Protein AF-A0A382WUT5-F1 (afdb_monomer_lite)

Radius of gyration: 18.92 Å; chains: 1; bounding box: 53×47×44 Å

Foldseek 3Di:
DDPPPQWFFDQLLVLFDLLALLLQQDPLNQVVCVVVVSGDGFTDDFDDDDCPLPVVLLVVLVVVLVVLQVLLVVAAADADDLQAQEEEAECPPCVSVVLCCVVCVPPPGDYHYDHLPPSVVLSNNSQFDPVQLVVSLVSSVVSLVVVLRTRDDPSSSCCSSPPRSNCSNVLSRLLRSLLSSCVSHVNHAYEYEPSQSSVSSNVSSVHAYDYRDPDDDDDGHSSNGHDHDD

Structure (mmCIF, N/CA/C/O backbone):
data_AF-A0A382WUT5-F1
#
_entry.id   AF-A0A382WUT5-F1
#
loop_
_atom_site.group_PDB
_atom_site.id
_atom_site.type_symbol
_atom_site.label_atom_id
_atom_site.label_alt_id
_atom_site.label_comp_id
_atom_site.label_asym_id
_atom_site.label_entity_id
_atom_site.label_seq_id
_atom_site.pdbx_PDB_ins_code
_atom_site.Cartn_x
_atom_site.Cartn_y
_atom_site.Cartn_z
_atom_site.occupancy
_atom_site.B_iso_or_equiv
_atom_site.auth_seq_id
_atom_site.auth_comp_id
_atom_site.auth_asym_id
_atom_site.auth_atom_id
_atom_site.pdbx_PDB_model_num
ATOM 1 N N . VAL A 1 1 ? 26.422 -29.829 -17.084 1.00 39.12 1 VAL A N 1
ATOM 2 C CA . VAL A 1 1 ? 25.449 -29.114 -16.225 1.00 39.12 1 VAL A CA 1
ATOM 3 C C . VAL A 1 1 ? 25.316 -27.715 -16.801 1.00 39.12 1 VAL A C 1
ATOM 5 O O . VAL A 1 1 ? 26.330 -27.065 -16.982 1.00 39.12 1 VAL A O 1
ATOM 8 N N . SER A 1 2 ? 24.128 -27.357 -17.287 1.00 39.56 2 SER A N 1
ATOM 9 C CA . SER A 1 2 ? 23.897 -26.271 -18.248 1.00 39.56 2 SER A CA 1
ATOM 10 C C . SER A 1 2 ? 23.894 -24.869 -17.626 1.00 39.56 2 SER A C 1
ATOM 12 O O . SER A 1 2 ? 23.012 -24.561 -16.824 1.00 39.56 2 SER A O 1
ATOM 14 N N . ASP A 1 3 ? 24.768 -23.992 -18.121 1.00 42.44 3 ASP A N 1
ATOM 15 C CA . ASP A 1 3 ? 24.812 -22.536 -17.879 1.00 42.44 3 ASP A CA 1
ATOM 16 C C . ASP A 1 3 ? 23.635 -21.740 -18.501 1.00 42.44 3 ASP A C 1
ATOM 18 O O . ASP A 1 3 ? 23.688 -20.520 -18.654 1.00 42.44 3 ASP A O 1
ATOM 22 N N . SER A 1 4 ? 22.524 -22.386 -18.872 1.00 43.59 4 SER A N 1
ATOM 23 C CA . SER A 1 4 ? 21.462 -21.760 -19.679 1.00 43.59 4 SER A CA 1
ATOM 24 C C . SER A 1 4 ? 20.399 -20.975 -18.895 1.00 43.59 4 SER A C 1
ATOM 26 O O . SER A 1 4 ? 19.525 -20.367 -19.513 1.00 43.59 4 SER A O 1
ATOM 28 N N . LYS A 1 5 ? 20.455 -20.927 -17.555 1.00 43.19 5 LYS A N 1
ATOM 29 C CA . LYS A 1 5 ? 19.459 -20.198 -16.737 1.00 43.19 5 LYS A CA 1
ATOM 30 C C . LYS A 1 5 ? 19.795 -18.727 -16.448 1.00 43.19 5 LYS A C 1
ATOM 32 O O . LYS A 1 5 ? 18.937 -18.010 -15.949 1.00 43.19 5 LYS A O 1
ATOM 37 N N . LEU A 1 6 ? 20.995 -18.244 -16.775 1.00 43.50 6 LEU A N 1
ATOM 38 C CA . LEU A 1 6 ? 21.440 -16.885 -16.407 1.00 43.50 6 LEU A CA 1
ATOM 39 C C . LEU A 1 6 ? 20.892 -15.752 -17.305 1.00 43.50 6 LEU A C 1
ATOM 41 O O . LEU A 1 6 ? 20.955 -14.584 -16.921 1.00 43.50 6 LEU A O 1
ATOM 45 N N . ASN A 1 7 ? 20.294 -16.084 -18.456 1.00 51.69 7 ASN A N 1
ATOM 46 C CA . ASN A 1 7 ? 19.809 -15.108 -19.448 1.00 51.69 7 ASN A CA 1
ATOM 47 C C . ASN A 1 7 ? 18.281 -15.065 -19.622 1.00 51.69 7 ASN A C 1
ATOM 49 O O . ASN A 1 7 ? 17.789 -14.383 -20.521 1.00 51.69 7 ASN A O 1
ATOM 53 N N . GLN A 1 8 ? 17.513 -15.771 -18.791 1.00 66.69 8 GLN A N 1
ATOM 54 C CA . GLN A 1 8 ? 16.054 -15.728 -18.872 1.00 66.69 8 GLN A CA 1
ATOM 55 C C . GLN A 1 8 ? 15.543 -14.502 -18.104 1.00 66.69 8 GLN A C 1
ATOM 57 O O . GLN A 1 8 ? 15.809 -14.341 -16.915 1.00 66.69 8 GLN A O 1
ATOM 62 N N . GLY A 1 9 ? 14.881 -13.582 -18.810 1.00 75.56 9 GLY A N 1
ATOM 63 C CA . GLY A 1 9 ? 14.123 -12.512 -18.165 1.00 75.56 9 GLY A CA 1
ATOM 64 C C . GLY A 1 9 ? 12.973 -13.096 -17.344 1.00 75.56 9 GLY A C 1
ATOM 65 O O . GLY A 1 9 ? 12.480 -14.173 -17.667 1.00 75.56 9 GLY A O 1
ATOM 66 N N . SER A 1 10 ? 12.551 -12.389 -16.301 1.00 84.31 10 SER A N 1
ATOM 67 C CA . SER A 1 10 ? 11.404 -12.790 -15.480 1.00 84.31 10 SER A CA 1
ATOM 68 C C . SER A 1 10 ? 10.141 -12.131 -15.998 1.00 84.31 10 SER A C 1
ATOM 70 O O . SER A 1 10 ? 10.167 -10.971 -16.428 1.00 84.31 10 SER A O 1
ATOM 72 N N . GLU A 1 11 ? 9.021 -12.836 -15.931 1.00 87.25 11 GLU A N 1
ATOM 73 C CA . GLU A 1 11 ? 7.735 -12.191 -16.150 1.00 87.25 11 GLU A CA 1
ATOM 74 C C . GLU A 1 11 ? 7.433 -11.209 -15.004 1.00 87.25 11 GLU A C 1
ATOM 76 O O . GLU A 1 11 ? 7.832 -11.387 -13.852 1.00 87.25 11 GLU A O 1
ATOM 81 N N . ILE A 1 12 ? 6.735 -10.116 -15.310 1.00 85.69 12 ILE A N 1
ATOM 82 C CA . ILE A 1 12 ? 6.409 -9.086 -14.315 1.00 85.69 12 ILE A CA 1
ATOM 83 C C . ILE A 1 12 ? 5.594 -9.630 -13.126 1.00 85.69 12 ILE A C 1
ATOM 85 O O . ILE A 1 12 ? 5.758 -9.144 -12.010 1.00 85.69 12 ILE A O 1
ATOM 89 N N . ASN A 1 13 ? 4.747 -10.636 -13.343 1.00 85.44 13 ASN A N 1
ATOM 90 C CA . ASN A 1 13 ? 3.972 -11.325 -12.302 1.00 85.44 13 ASN A CA 1
ATOM 91 C C . ASN A 1 13 ? 4.873 -12.034 -11.269 1.00 85.44 13 ASN A C 1
ATOM 93 O O . ASN A 1 13 ? 4.535 -12.025 -10.090 1.00 85.44 13 ASN A O 1
ATOM 97 N N . GLU A 1 14 ? 6.032 -12.562 -11.671 1.00 86.94 14 GLU A N 1
ATOM 98 C CA . GLU A 1 14 ? 7.016 -13.209 -10.792 1.00 86.94 14 GLU A CA 1
ATOM 99 C C . GLU A 1 14 ? 7.784 -12.189 -9.940 1.00 86.94 14 GLU A C 1
ATOM 101 O O . GLU A 1 14 ? 8.240 -12.488 -8.836 1.00 86.94 14 GLU A O 1
ATOM 106 N N . LEU A 1 15 ? 7.921 -10.957 -10.438 1.00 88.88 15 LEU A N 1
ATOM 107 C CA . LEU A 1 15 ? 8.611 -9.865 -9.743 1.00 88.88 15 LEU A CA 1
ATOM 108 C C . LEU A 1 15 ? 7.702 -9.139 -8.742 1.00 88.88 15 LEU A C 1
ATOM 110 O O . LEU A 1 15 ? 8.188 -8.463 -7.826 1.00 88.88 15 LEU A O 1
ATOM 114 N N . VAL A 1 16 ? 6.386 -9.242 -8.927 1.00 90.62 16 VAL A N 1
ATOM 115 C CA . VAL A 1 16 ? 5.384 -8.532 -8.133 1.00 90.62 16 VAL A CA 1
ATOM 116 C C . VAL A 1 16 ? 4.973 -9.371 -6.928 1.00 90.62 16 VAL A C 1
ATOM 118 O O . VAL A 1 16 ? 4.497 -10.492 -7.048 1.00 90.62 16 VAL A O 1
ATOM 121 N N . ASN A 1 17 ? 5.099 -8.795 -5.737 1.00 91.25 17 ASN A N 1
ATOM 122 C CA . ASN A 1 17 ? 4.747 -9.430 -4.469 1.00 91.25 17 ASN A CA 1
ATOM 123 C C . ASN A 1 17 ? 4.042 -8.435 -3.530 1.00 91.25 17 ASN A C 1
ATOM 125 O O . ASN A 1 17 ? 3.905 -7.251 -3.841 1.00 91.25 17 ASN A O 1
ATOM 129 N N . ASN A 1 18 ? 3.630 -8.888 -2.342 1.00 89.31 18 ASN A N 1
ATOM 130 C CA . ASN A 1 18 ? 2.916 -8.061 -1.352 1.00 89.31 18 ASN A CA 1
ATOM 131 C C . ASN A 1 18 ? 3.650 -6.767 -0.954 1.00 89.31 18 ASN A C 1
ATOM 133 O O . ASN A 1 18 ? 3.026 -5.809 -0.500 1.00 89.31 18 ASN A O 1
ATOM 137 N N . ARG A 1 19 ? 4.976 -6.704 -1.110 1.00 93.00 19 ARG A N 1
ATOM 138 C CA . ARG A 1 19 ? 5.768 -5.534 -0.717 1.00 93.00 19 ARG A CA 1
ATOM 139 C C . ARG A 1 19 ? 5.788 -4.444 -1.782 1.00 93.00 19 ARG A C 1
ATOM 141 O O . ARG A 1 19 ? 5.817 -3.264 -1.434 1.00 93.00 19 ARG A O 1
ATOM 148 N N . ASN A 1 20 ? 5.756 -4.818 -3.058 1.00 94.50 20 ASN A N 1
ATOM 149 C CA . ASN A 1 20 ? 5.925 -3.890 -4.179 1.00 94.50 20 ASN A CA 1
ATOM 150 C C . ASN A 1 20 ? 4.671 -3.743 -5.064 1.00 94.50 20 ASN A C 1
ATOM 152 O O . ASN A 1 20 ? 4.620 -2.819 -5.873 1.00 94.50 20 ASN A O 1
ATOM 156 N N . LYS A 1 21 ? 3.639 -4.580 -4.875 1.00 94.31 21 LYS A N 1
ATOM 157 C CA . LYS A 1 21 ? 2.394 -4.581 -5.664 1.00 94.31 21 LYS A CA 1
ATOM 158 C C . LYS A 1 21 ? 1.716 -3.214 -5.734 1.00 94.31 21 LYS A C 1
ATOM 160 O O . LYS A 1 21 ? 1.223 -2.828 -6.788 1.00 94.31 21 LYS A O 1
ATOM 165 N N . TRP A 1 22 ? 1.776 -2.428 -4.662 1.00 95.50 22 TRP A N 1
ATOM 166 C CA . TRP A 1 22 ? 1.229 -1.067 -4.627 1.00 95.50 22 TRP A CA 1
ATOM 167 C C . TRP A 1 22 ? 1.786 -0.136 -5.715 1.00 95.50 22 TRP A C 1
ATOM 169 O O . TRP A 1 22 ? 1.108 0.807 -6.116 1.00 95.50 22 TRP A O 1
ATOM 179 N N . LEU A 1 23 ? 2.987 -0.408 -6.241 1.00 95.50 23 LEU A N 1
ATOM 180 C CA . LEU A 1 23 ? 3.569 0.342 -7.355 1.00 95.50 23 LEU A CA 1
ATOM 181 C C . LEU A 1 23 ? 2.815 0.136 -8.667 1.00 95.50 23 LEU A C 1
ATOM 183 O O . LEU A 1 23 ? 2.940 0.965 -9.566 1.00 95.50 23 LEU A O 1
ATOM 187 N N . PHE A 1 24 ? 2.046 -0.942 -8.778 1.00 93.50 24 PHE A N 1
ATOM 188 C CA . PHE A 1 24 ? 1.311 -1.323 -9.978 1.00 93.50 24 PHE A CA 1
ATOM 189 C C . PHE A 1 24 ? -0.201 -1.137 -9.834 1.00 93.50 24 PHE A C 1
ATOM 191 O O . PHE A 1 24 ? -0.922 -1.171 -10.828 1.00 93.50 24 PHE A O 1
ATOM 198 N N . VAL A 1 25 ? -0.672 -0.865 -8.615 1.00 90.00 25 VAL A N 1
ATOM 199 C CA . VAL A 1 25 ? -2.071 -0.570 -8.280 1.00 90.00 25 VAL A CA 1
ATOM 200 C C . VAL A 1 25 ? -2.382 0.880 -8.663 1.00 90.00 25 VAL A C 1
ATOM 202 O O . VAL A 1 25 ? -2.529 1.773 -7.830 1.00 90.00 25 VAL A O 1
ATOM 205 N N . ASN A 1 26 ? -2.408 1.148 -9.967 1.00 90.50 26 ASN A N 1
ATOM 206 C CA . ASN A 1 26 ? -2.790 2.441 -10.516 1.00 90.50 26 ASN A CA 1
ATOM 207 C C . ASN A 1 26 ? -3.477 2.256 -11.877 1.00 90.50 26 ASN A C 1
ATOM 209 O O . ASN A 1 26 ? -2.915 1.563 -12.727 1.00 90.50 26 ASN A O 1
ATOM 213 N N . PRO A 1 27 ? -4.605 2.938 -12.156 1.00 87.69 27 PRO A N 1
ATOM 214 C CA . PRO A 1 27 ? -5.329 2.777 -13.418 1.00 87.69 27 PRO A CA 1
ATOM 215 C C . PRO A 1 27 ? -4.474 2.988 -14.676 1.00 87.69 27 PRO A C 1
ATOM 217 O O . PRO A 1 27 ? -4.683 2.316 -15.682 1.00 87.69 27 PRO A O 1
ATOM 220 N N . HIS A 1 28 ? -3.487 3.892 -14.642 1.00 89.19 28 HIS A N 1
ATOM 221 C CA . HIS A 1 28 ? -2.607 4.141 -15.789 1.00 89.19 28 HIS A CA 1
ATOM 222 C C . HIS A 1 28 ? -1.586 3.027 -16.032 1.00 89.19 28 HIS A C 1
ATOM 224 O O . HIS A 1 28 ? -1.075 2.925 -17.154 1.00 89.19 28 HIS A O 1
ATOM 230 N N . ILE A 1 29 ? -1.251 2.263 -14.990 1.00 90.50 29 ILE A N 1
ATOM 231 C CA . ILE A 1 29 ? -0.330 1.126 -15.041 1.00 90.50 29 ILE A CA 1
ATOM 232 C C . ILE A 1 29 ? -1.103 -0.142 -15.382 1.00 90.50 29 ILE A C 1
ATOM 234 O O . ILE A 1 29 ? -0.686 -0.822 -16.311 1.00 90.50 29 ILE A O 1
ATOM 238 N N . SER A 1 30 ? -2.248 -0.398 -14.737 1.00 86.44 30 SER A N 1
ATOM 239 C CA . SER A 1 30 ? -3.131 -1.524 -15.074 1.00 86.44 30 SER A CA 1
ATOM 240 C C . SER A 1 30 ? -3.447 -1.534 -16.567 1.00 86.44 30 SER A C 1
ATOM 242 O O . SER A 1 30 ? -3.027 -2.447 -17.266 1.00 86.44 30 SER A O 1
ATOM 244 N N . ARG A 1 31 ? -3.978 -0.422 -17.102 1.00 86.56 31 ARG A N 1
ATOM 245 C CA . ARG A 1 31 ? -4.272 -0.285 -18.540 1.00 86.56 31 ARG A CA 1
ATOM 246 C C . ARG A 1 31 ? -3.060 -0.519 -19.444 1.00 86.56 31 ARG A C 1
ATOM 248 O O . ARG A 1 31 ? -3.196 -1.009 -20.557 1.00 86.56 31 ARG A O 1
ATOM 255 N N . TYR A 1 32 ? -1.862 -0.138 -18.996 1.00 88.81 32 TYR A N 1
ATOM 256 C CA . TYR A 1 32 ? -0.641 -0.381 -19.768 1.00 88.81 32 TYR A CA 1
ATOM 257 C C . TYR A 1 32 ? -0.282 -1.872 -19.826 1.00 88.81 32 TYR A C 1
ATOM 259 O O . TYR A 1 32 ? 0.201 -2.338 -20.857 1.00 88.81 32 TYR A O 1
ATOM 267 N N . LEU A 1 33 ? -0.492 -2.596 -18.727 1.00 86.38 33 LEU A N 1
ATOM 268 C CA . LEU A 1 33 ? -0.207 -4.023 -18.620 1.00 86.38 33 LEU A CA 1
ATOM 269 C C . LEU A 1 33 ? -1.278 -4.873 -19.322 1.00 86.38 33 LEU A C 1
ATOM 271 O O . LEU A 1 33 ? -0.924 -5.834 -20.006 1.00 86.38 33 LEU A O 1
ATOM 275 N N . ASP A 1 34 ? -2.547 -4.470 -19.244 1.00 83.06 34 ASP A N 1
ATOM 276 C CA . ASP A 1 34 ? -3.673 -5.160 -19.889 1.00 83.06 34 ASP A CA 1
ATOM 277 C C . ASP A 1 34 ? -3.535 -5.144 -21.414 1.00 83.06 34 ASP A C 1
ATOM 279 O O . ASP A 1 34 ? -3.657 -6.180 -22.065 1.00 83.06 34 ASP A O 1
ATOM 283 N N . ASN A 1 35 ? -3.128 -4.001 -21.979 1.00 81.50 35 ASN A N 1
ATOM 284 C CA . ASN A 1 35 ? -2.834 -3.854 -23.410 1.00 81.50 35 ASN A CA 1
ATOM 285 C C . ASN A 1 35 ? -1.680 -4.749 -23.905 1.00 81.50 35 ASN A C 1
ATOM 287 O O . ASN A 1 35 ? -1.439 -4.832 -25.108 1.00 81.50 35 ASN A O 1
ATOM 291 N N . ARG A 1 36 ? -0.930 -5.388 -23.001 1.00 76.62 36 ARG A N 1
ATOM 292 C CA . ARG A 1 36 ? 0.162 -6.319 -23.318 1.00 76.62 36 ARG A CA 1
ATOM 293 C C . ARG A 1 36 ? -0.141 -7.753 -22.886 1.00 76.62 36 ARG A C 1
ATOM 295 O O . ARG A 1 36 ? 0.788 -8.539 -22.725 1.00 76.62 36 ARG A O 1
ATOM 302 N N . ASN A 1 37 ? -1.418 -8.095 -22.700 1.00 71.94 37 ASN A N 1
ATOM 303 C CA . ASN A 1 37 ? -1.874 -9.430 -22.301 1.00 71.94 37 ASN A CA 1
ATOM 304 C C . ASN A 1 37 ? -1.194 -9.966 -21.030 1.00 71.94 37 ASN A C 1
ATOM 306 O O . ASN A 1 37 ? -1.042 -11.173 -20.876 1.00 71.94 37 ASN A O 1
ATOM 310 N N . ASN A 1 38 ? -0.785 -9.087 -20.111 1.00 66.06 38 ASN A N 1
ATOM 311 C CA . ASN A 1 38 ? -0.146 -9.433 -18.832 1.00 66.06 38 ASN A CA 1
ATOM 312 C C . ASN A 1 38 ? 1.206 -10.161 -18.936 1.00 66.06 38 ASN A C 1
ATOM 314 O O . ASN A 1 38 ? 1.838 -10.401 -17.910 1.00 66.06 38 ASN A O 1
ATOM 318 N N . SER A 1 39 ? 1.695 -10.438 -20.144 1.00 71.94 39 SER A N 1
ATOM 319 C CA . SER A 1 39 ? 3.007 -11.024 -20.391 1.00 71.94 39 SER A CA 1
ATOM 320 C C . SER A 1 39 ? 4.004 -9.905 -20.679 1.00 71.94 39 SER A C 1
ATOM 322 O O . SER A 1 39 ? 4.121 -9.415 -21.806 1.00 71.94 39 SER A O 1
ATOM 324 N N . LEU A 1 40 ? 4.715 -9.460 -19.645 1.00 83.25 40 LEU A N 1
ATOM 325 C CA . LEU A 1 40 ? 5.831 -8.536 -19.806 1.00 83.25 40 LEU A CA 1
ATOM 326 C C . LEU A 1 40 ? 7.104 -9.177 -19.267 1.00 83.25 40 LEU A C 1
ATOM 328 O O . LEU A 1 40 ? 7.299 -9.248 -18.056 1.00 83.25 40 LEU A O 1
ATOM 332 N N . LEU A 1 41 ? 7.969 -9.600 -20.186 1.00 86.88 41 LEU A N 1
ATOM 333 C CA . LEU A 1 41 ? 9.295 -10.109 -19.863 1.00 86.88 41 LEU A CA 1
ATOM 334 C C . LEU A 1 41 ? 10.225 -8.946 -19.519 1.00 86.88 41 LEU A C 1
ATOM 336 O O . LEU A 1 41 ? 10.444 -8.039 -20.326 1.00 86.88 41 LEU A O 1
ATOM 340 N N . ILE A 1 42 ? 10.774 -8.982 -18.311 1.00 86.56 42 ILE A N 1
ATOM 341 C CA . ILE A 1 42 ? 11.776 -8.043 -17.825 1.00 86.56 42 ILE A CA 1
ATOM 342 C C . ILE A 1 42 ? 13.140 -8.724 -17.931 1.00 86.56 42 ILE A C 1
ATOM 344 O O . ILE A 1 42 ? 13.393 -9.694 -17.214 1.00 86.56 42 ILE A O 1
ATOM 348 N N . PRO A 1 43 ? 14.039 -8.239 -18.807 1.00 87.12 43 PRO A N 1
ATOM 349 C CA . PRO A 1 43 ? 15.368 -8.817 -18.931 1.00 87.12 43 PRO A CA 1
ATOM 350 C C . PRO A 1 43 ? 16.122 -8.765 -17.603 1.00 87.12 43 PRO A C 1
ATOM 352 O O . PRO A 1 43 ? 16.007 -7.790 -16.852 1.00 87.12 43 PRO A O 1
ATOM 355 N N . SER A 1 44 ? 16.941 -9.783 -17.347 1.00 81.38 44 SER A N 1
ATOM 356 C CA . SER A 1 44 ? 17.766 -9.844 -16.147 1.00 81.38 44 SER A CA 1
ATOM 357 C C . SER A 1 44 ? 18.785 -8.692 -16.088 1.00 81.38 44 SER A C 1
ATOM 359 O O . SER A 1 44 ? 19.257 -8.148 -17.101 1.00 81.38 44 SER A O 1
ATOM 361 N N . GLY A 1 45 ? 19.124 -8.303 -14.860 1.00 80.75 45 GLY A N 1
ATOM 362 C CA . GLY A 1 45 ? 20.098 -7.259 -14.560 1.00 80.75 45 GLY A CA 1
ATOM 363 C C . GLY A 1 45 ? 19.490 -5.892 -14.243 1.00 80.75 45 GLY A C 1
ATOM 364 O O . GLY A 1 45 ? 18.327 -5.596 -14.520 1.00 80.75 45 GLY A O 1
ATOM 365 N N . ASN A 1 46 ? 20.331 -5.043 -13.657 1.00 83.25 46 ASN A N 1
ATOM 366 C CA . ASN A 1 46 ? 19.965 -3.694 -13.252 1.00 83.25 46 ASN A CA 1
ATOM 367 C C . ASN A 1 46 ? 20.444 -2.671 -14.280 1.00 83.25 46 ASN A C 1
ATOM 369 O O . ASN A 1 46 ? 21.482 -2.844 -14.917 1.00 83.25 46 ASN A O 1
ATOM 373 N N . ILE A 1 47 ? 19.706 -1.578 -14.402 1.00 83.38 47 ILE A N 1
ATOM 374 C CA . ILE A 1 47 ? 20.145 -0.379 -15.098 1.00 83.38 47 ILE A CA 1
ATOM 375 C C . ILE A 1 47 ? 20.546 0.690 -14.095 1.00 83.38 47 ILE A C 1
ATOM 377 O O . ILE A 1 47 ? 19.962 0.832 -13.015 1.00 83.38 47 ILE A O 1
ATOM 381 N N . TRP A 1 48 ? 21.510 1.507 -14.499 1.00 70.00 48 TRP A N 1
ATOM 382 C CA . TRP A 1 48 ? 21.708 2.792 -13.862 1.00 70.00 48 TRP A CA 1
ATOM 383 C C . TRP A 1 48 ? 20.645 3.748 -14.402 1.00 70.00 48 TRP A C 1
ATOM 385 O O . TRP A 1 48 ? 20.632 4.073 -15.587 1.00 70.00 48 TRP A O 1
ATOM 395 N N . TYR A 1 49 ? 19.703 4.158 -13.555 1.00 71.94 49 TYR A N 1
ATOM 396 C CA . TYR A 1 49 ? 18.745 5.199 -13.909 1.00 71.94 49 TYR A CA 1
ATOM 397 C C . TYR A 1 49 ? 19.134 6.498 -13.201 1.00 71.94 49 TYR A C 1
ATOM 399 O O . TYR A 1 49 ? 19.559 6.474 -12.045 1.00 71.94 49 TYR A O 1
ATOM 407 N N . SER A 1 50 ? 18.995 7.630 -13.899 1.00 64.88 50 SER A N 1
ATOM 408 C CA . SER A 1 50 ? 19.322 8.938 -13.329 1.00 64.88 50 SER A CA 1
ATOM 409 C C . SER A 1 50 ? 18.389 9.253 -12.151 1.00 64.88 50 SER A C 1
ATOM 411 O O . SER A 1 50 ? 17.176 9.404 -12.352 1.00 64.88 50 SER A O 1
ATOM 413 N N . PRO A 1 51 ? 18.921 9.401 -10.927 1.00 65.19 51 PRO A N 1
ATOM 414 C CA . PRO A 1 51 ? 18.105 9.642 -9.743 1.00 65.19 51 PRO A CA 1
ATOM 415 C C . PRO A 1 51 ? 17.439 11.024 -9.712 1.00 65.19 51 PRO A C 1
ATOM 417 O O . PRO A 1 51 ? 16.557 11.264 -8.889 1.00 65.19 51 PRO A O 1
ATOM 420 N N . LEU A 1 52 ? 17.851 11.945 -10.591 1.00 70.50 52 LEU A N 1
ATOM 421 C CA . LEU A 1 52 ? 17.472 13.362 -10.550 1.00 70.50 52 LEU A CA 1
ATOM 422 C C . LEU A 1 52 ? 15.954 13.586 -10.604 1.00 70.50 52 LEU A C 1
ATOM 424 O O . LEU A 1 52 ? 15.444 14.499 -9.964 1.00 70.50 52 LEU A O 1
ATOM 428 N N . LYS A 1 53 ? 15.204 12.729 -11.310 1.00 72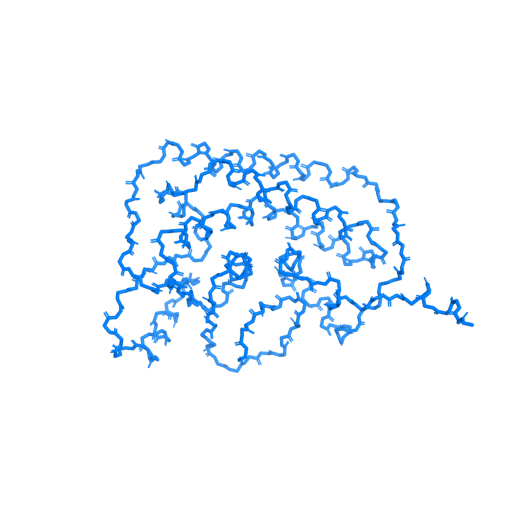.81 53 LYS A N 1
ATOM 429 C CA . LYS A 1 53 ? 13.730 12.816 -11.374 1.00 72.81 53 LYS A CA 1
ATOM 430 C C . LYS A 1 53 ? 13.015 12.162 -10.187 1.00 72.81 53 LYS A C 1
ATOM 432 O O . LYS A 1 53 ? 11.812 12.359 -10.014 1.00 72.81 53 LYS A O 1
ATOM 437 N N . VAL A 1 54 ? 13.731 11.365 -9.398 1.00 82.88 54 VAL A N 1
ATOM 438 C CA . VAL A 1 54 ? 13.169 10.535 -8.326 1.00 82.88 54 VAL A CA 1
ATOM 439 C C . VAL A 1 54 ? 13.481 11.117 -6.947 1.00 82.88 54 VAL A C 1
ATOM 441 O O . VAL A 1 54 ? 12.584 11.159 -6.108 1.00 82.88 54 VAL A O 1
ATOM 444 N N . TYR A 1 55 ? 14.685 11.655 -6.721 1.00 85.25 55 TYR A N 1
ATOM 445 C CA . TYR A 1 55 ? 15.063 12.254 -5.434 1.00 85.25 55 TYR A CA 1
ATOM 446 C C . TYR A 1 55 ? 14.103 13.346 -4.941 1.00 85.25 55 TYR A C 1
ATOM 448 O O . TYR A 1 55 ? 13.679 13.253 -3.787 1.00 85.25 55 TYR A O 1
ATOM 456 N N . PRO A 1 56 ? 13.662 14.316 -5.771 1.00 89.69 56 PRO A N 1
ATOM 457 C CA . PRO A 1 56 ? 12.697 15.318 -5.318 1.00 89.69 56 PRO A CA 1
ATOM 458 C C . PRO A 1 56 ? 11.380 14.688 -4.849 1.00 89.69 56 PRO A C 1
ATOM 460 O O . PRO A 1 56 ? 10.784 15.136 -3.873 1.00 89.69 56 PRO A O 1
ATOM 463 N N . ARG A 1 57 ? 10.946 13.596 -5.496 1.00 91.12 57 ARG A N 1
ATOM 464 C CA . ARG A 1 57 ? 9.734 12.863 -5.106 1.00 91.12 57 ARG A CA 1
ATOM 465 C C . ARG A 1 57 ? 9.923 12.121 -3.786 1.00 91.12 57 ARG A C 1
ATOM 467 O O . ARG A 1 57 ? 8.978 12.056 -3.006 1.00 91.12 57 ARG A O 1
ATOM 474 N N . TYR A 1 58 ? 11.110 11.581 -3.514 1.00 92.50 58 TYR A N 1
ATOM 475 C CA . TYR A 1 58 ? 11.415 10.968 -2.219 1.00 92.50 58 TYR A CA 1
ATOM 476 C C . TYR A 1 58 ? 11.406 11.994 -1.088 1.00 92.50 58 TYR A C 1
ATOM 478 O O . TYR A 1 58 ? 10.761 11.753 -0.070 1.00 92.50 58 TYR A O 1
ATOM 486 N N . ILE A 1 59 ? 12.030 13.158 -1.292 1.00 93.75 59 ILE A N 1
ATOM 487 C CA . ILE A 1 59 ? 12.028 14.253 -0.310 1.00 93.75 59 ILE A CA 1
ATOM 488 C C . ILE A 1 59 ? 10.598 14.737 -0.057 1.00 93.75 59 ILE A C 1
ATOM 490 O O . ILE A 1 59 ? 10.170 14.817 1.091 1.00 93.75 59 ILE A O 1
ATOM 494 N N . TYR A 1 60 ? 9.822 14.983 -1.116 1.00 95.50 60 TYR A N 1
ATOM 495 C CA . TYR A 1 60 ? 8.423 15.386 -0.984 1.00 95.50 60 TYR A CA 1
ATOM 496 C C . TYR A 1 60 ? 7.596 14.364 -0.190 1.00 95.50 60 TYR A C 1
ATOM 498 O O . TYR A 1 60 ? 6.841 14.739 0.703 1.00 95.50 60 TYR A O 1
ATOM 506 N N . ASN A 1 61 ? 7.752 13.067 -0.470 1.00 97.25 61 ASN A N 1
ATOM 507 C CA . ASN A 1 61 ? 7.034 12.026 0.264 1.00 97.25 61 ASN A CA 1
ATOM 508 C C . ASN A 1 61 ? 7.491 11.909 1.726 1.00 97.25 61 ASN A C 1
ATOM 510 O O . ASN A 1 61 ? 6.662 11.645 2.593 1.00 97.25 61 ASN A O 1
ATOM 514 N N . LEU A 1 62 ? 8.771 12.138 2.018 1.00 97.50 62 LEU A N 1
ATOM 515 C CA . LEU A 1 62 ? 9.266 12.192 3.392 1.00 97.50 62 LEU A CA 1
ATOM 516 C C . LEU A 1 62 ? 8.617 13.350 4.163 1.00 97.50 62 LEU A C 1
ATOM 518 O O . LEU A 1 62 ? 8.088 13.139 5.252 1.00 97.50 62 LEU A O 1
ATOM 522 N N . LEU A 1 63 ? 8.582 14.547 3.568 1.00 97.62 63 LEU A N 1
ATOM 523 C CA . LEU A 1 63 ? 7.914 15.717 4.147 1.00 97.62 63 LEU A CA 1
ATOM 524 C C . LEU A 1 63 ? 6.408 15.485 4.316 1.00 97.62 63 LEU A C 1
ATOM 526 O O . LEU A 1 63 ? 5.840 15.840 5.344 1.00 97.62 63 LEU A O 1
ATOM 530 N N . LYS A 1 64 ? 5.758 14.839 3.343 1.00 97.12 64 LYS A N 1
ATOM 531 C CA . LYS A 1 64 ? 4.335 14.483 3.411 1.00 97.12 64 LYS A CA 1
ATOM 532 C C . LYS A 1 64 ? 4.041 13.480 4.529 1.00 97.12 64 LYS A C 1
ATOM 534 O O . LYS A 1 64 ? 3.040 13.629 5.224 1.00 97.12 64 LYS A O 1
ATOM 539 N N . LEU A 1 65 ? 4.909 12.488 4.736 1.00 97.75 65 LEU A N 1
ATOM 540 C CA . LEU A 1 65 ? 4.779 11.560 5.859 1.00 97.75 65 LEU A CA 1
ATOM 541 C C . LEU A 1 65 ? 4.985 12.279 7.196 1.00 97.75 65 LEU A C 1
ATOM 543 O O . LEU A 1 65 ? 4.193 12.086 8.114 1.00 97.75 65 LEU A O 1
ATOM 547 N N . ALA A 1 66 ? 6.002 13.141 7.289 1.00 97.12 66 ALA A N 1
ATOM 548 C CA . ALA A 1 66 ? 6.224 13.973 8.467 1.00 97.12 66 ALA A CA 1
ATOM 549 C C . ALA A 1 66 ? 4.999 14.850 8.763 1.00 97.12 66 ALA A C 1
ATOM 551 O O . ALA A 1 66 ? 4.556 14.899 9.905 1.00 97.12 66 ALA A O 1
ATOM 552 N N . TYR A 1 67 ? 4.386 15.451 7.738 1.00 96.19 67 TYR A N 1
ATOM 553 C CA . TYR A 1 67 ? 3.136 16.198 7.870 1.00 96.19 67 TYR A CA 1
ATOM 554 C C . TYR A 1 67 ? 2.002 15.341 8.449 1.00 96.19 67 TYR A C 1
ATOM 556 O O . TYR A 1 67 ? 1.322 15.796 9.364 1.00 96.19 67 TYR A O 1
ATOM 564 N N . PHE A 1 68 ? 1.805 14.103 7.979 1.00 95.75 68 PHE A N 1
ATOM 565 C CA . PHE A 1 68 ? 0.782 13.211 8.544 1.00 95.75 68 PHE A CA 1
ATOM 566 C C . PHE A 1 68 ? 1.017 12.926 10.027 1.00 95.75 68 PHE A C 1
ATOM 568 O O . PHE A 1 68 ? 0.077 12.983 10.815 1.00 95.75 68 PHE A O 1
ATOM 575 N N . LEU A 1 69 ? 2.267 12.664 10.411 1.00 95.25 69 LEU A N 1
ATOM 576 C CA . LEU A 1 69 ? 2.635 12.379 11.796 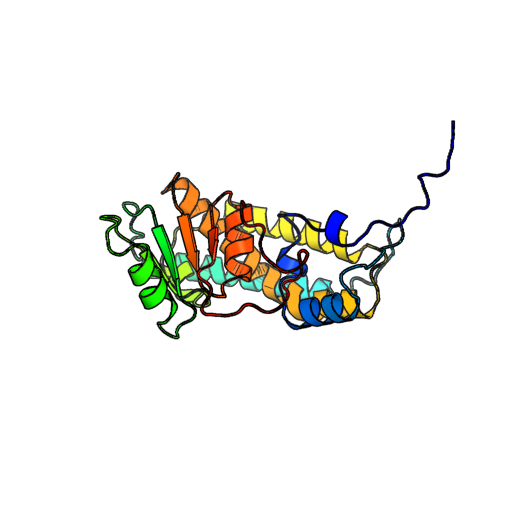1.00 95.25 69 LEU A CA 1
ATOM 577 C C . LEU A 1 69 ? 2.495 13.613 12.692 1.00 95.25 69 LEU A C 1
ATOM 579 O O . LEU A 1 69 ? 1.947 13.512 13.783 1.00 95.25 69 LEU A O 1
ATOM 583 N N . VAL A 1 70 ? 2.926 14.785 12.223 1.00 94.25 70 VAL A N 1
ATOM 584 C CA . VAL A 1 70 ? 2.734 16.060 12.927 1.00 94.25 70 VAL A CA 1
ATOM 585 C C . VAL A 1 70 ? 1.247 16.339 13.106 1.00 94.25 70 VAL A C 1
ATOM 587 O O . VAL A 1 70 ? 0.800 16.583 14.221 1.00 94.25 70 VAL A O 1
ATOM 590 N N . LYS A 1 71 ? 0.453 16.227 12.037 1.00 93.25 71 LYS A N 1
ATOM 591 C CA . LYS A 1 71 ? -0.997 16.418 12.103 1.00 93.25 71 LYS A CA 1
ATOM 592 C C . LYS A 1 71 ? -1.643 15.470 13.110 1.00 93.25 71 LYS A C 1
ATOM 594 O O . LYS A 1 71 ? -2.495 15.902 13.876 1.00 93.25 71 LYS A O 1
ATOM 599 N N . GLN A 1 72 ? -1.209 14.213 13.152 1.00 92.06 72 GLN A N 1
ATOM 600 C CA . GLN A 1 72 ? -1.694 13.229 14.116 1.00 92.06 72 GLN A CA 1
ATOM 601 C C . GLN A 1 72 ? -1.413 13.632 15.575 1.00 92.06 72 GLN A C 1
ATOM 603 O O . GLN A 1 72 ? -2.259 13.411 16.438 1.00 92.06 72 GLN A O 1
ATOM 608 N N . LEU A 1 73 ? -0.252 14.232 15.860 1.00 88.94 73 LEU A N 1
ATOM 609 C CA . LEU A 1 73 ? 0.099 14.693 17.211 1.00 88.94 73 LEU A CA 1
ATOM 610 C C . LEU A 1 73 ? -0.800 15.837 17.699 1.00 88.94 73 LEU A C 1
ATOM 612 O O . LEU A 1 73 ? -1.041 15.938 18.899 1.00 88.94 73 LEU A O 1
ATOM 616 N N . PHE A 1 74 ? -1.295 16.666 16.777 1.00 87.25 74 PHE A N 1
ATOM 617 C CA . PHE A 1 74 ? -2.123 17.840 17.073 1.00 87.25 74 PHE A CA 1
ATOM 618 C C . PHE A 1 74 ? -3.624 17.635 16.828 1.00 87.25 74 PHE A C 1
ATOM 620 O O . PHE A 1 74 ? -4.397 18.562 17.041 1.00 87.25 74 PHE A O 1
ATOM 627 N N . SER A 1 75 ? -4.049 16.462 16.352 1.00 81.88 75 SER A N 1
ATOM 628 C CA . SER A 1 75 ? -5.468 16.188 16.101 1.00 81.88 75 SER A CA 1
ATOM 629 C C . SER A 1 75 ? -6.172 15.727 17.372 1.00 81.88 75 SER A C 1
ATOM 631 O O . SER A 1 75 ? -5.602 14.970 18.166 1.00 81.88 75 SER A O 1
ATOM 633 N N . ASP A 1 76 ? -7.432 16.135 17.523 1.00 75.75 76 ASP A N 1
ATOM 634 C CA . ASP A 1 76 ? -8.301 15.630 18.580 1.00 75.75 76 ASP A CA 1
ATOM 635 C C . ASP A 1 76 ? -8.380 14.108 18.491 1.00 75.75 76 ASP A C 1
ATOM 637 O O . ASP A 1 76 ? -8.654 13.528 17.435 1.00 75.75 76 ASP A O 1
ATOM 641 N N . LYS A 1 77 ? -8.082 13.449 19.611 1.00 75.06 77 LYS A N 1
ATOM 642 C CA . LYS A 1 77 ? -8.026 11.992 19.675 1.00 75.06 77 LYS A CA 1
ATOM 643 C C . LYS A 1 77 ? -9.439 11.442 19.566 1.00 75.06 77 LYS A C 1
ATOM 645 O O . LYS A 1 77 ? -10.192 11.466 20.535 1.00 75.06 77 LYS A O 1
ATOM 650 N N . THR A 1 78 ? -9.775 10.906 18.400 1.00 75.38 78 THR A N 1
ATOM 651 C CA . THR A 1 78 ? -10.967 10.066 18.261 1.00 75.38 78 THR A CA 1
ATOM 652 C C . THR A 1 78 ? -10.627 8.661 18.743 1.00 75.38 78 THR A C 1
ATOM 654 O O . THR A 1 78 ? -9.621 8.082 18.331 1.00 75.38 78 THR A O 1
ATOM 657 N N . SER A 1 79 ? -11.416 8.122 19.674 1.00 67.94 79 SER A N 1
ATOM 658 C CA . SER A 1 79 ? -11.215 6.755 20.149 1.00 67.94 79 SER A CA 1
ATOM 659 C C . SER A 1 79 ? -11.505 5.777 19.013 1.00 67.94 79 SER A C 1
ATOM 661 O O . SER A 1 79 ? -12.585 5.779 18.426 1.00 67.94 79 SER A O 1
ATOM 663 N N . PHE A 1 80 ? -10.530 4.927 18.693 1.00 77.56 80 PHE A N 1
ATOM 664 C CA . PHE A 1 80 ? -10.756 3.814 17.782 1.00 77.56 80 PHE A CA 1
ATOM 665 C C . PHE A 1 80 ? -11.433 2.674 18.546 1.00 77.56 80 PHE A C 1
ATOM 667 O O . PHE A 1 80 ? -10.929 2.214 19.572 1.00 77.56 80 PHE A O 1
ATOM 674 N N . GLN A 1 81 ? -12.595 2.237 18.068 1.00 75.06 81 GLN A N 1
ATOM 675 C CA . GLN A 1 81 ? -13.319 1.122 18.664 1.00 75.06 81 GLN A CA 1
ATOM 676 C C . GLN A 1 81 ? -12.635 -0.201 18.315 1.00 75.06 81 GLN A C 1
ATOM 678 O O . GLN A 1 81 ? -12.351 -0.466 17.155 1.00 75.06 81 GLN A O 1
ATOM 683 N N . THR A 1 82 ? -12.389 -1.052 19.311 1.00 76.56 82 THR A N 1
ATOM 684 C CA . THR A 1 82 ? -11.636 -2.311 19.135 1.00 76.56 82 THR A CA 1
ATOM 685 C C . THR A 1 82 ? -12.497 -3.571 19.226 1.00 76.56 82 THR A C 1
ATOM 687 O O . THR A 1 82 ? -11.992 -4.677 19.071 1.00 76.56 82 THR A O 1
ATOM 690 N N . LYS A 1 83 ? -13.803 -3.424 19.481 1.00 77.06 83 LYS A N 1
ATOM 691 C CA . LYS A 1 83 ? -14.727 -4.556 19.679 1.00 77.06 83 LYS A CA 1
ATOM 692 C C . LYS A 1 83 ? -15.149 -5.248 18.381 1.00 77.06 83 LYS A C 1
ATOM 694 O O . LYS A 1 83 ? -15.612 -6.383 18.414 1.00 77.06 83 LYS A O 1
ATOM 699 N N . SER A 1 84 ? -15.004 -4.564 17.253 1.00 78.50 84 SER A N 1
ATOM 700 C CA . SER A 1 84 ? -15.459 -5.042 15.954 1.00 78.50 84 SER A CA 1
ATOM 701 C C . SER A 1 84 ? -14.425 -5.950 15.296 1.00 78.50 84 SER A C 1
ATOM 703 O O . SER A 1 84 ? -13.248 -5.612 15.243 1.00 78.50 84 SER A O 1
ATOM 705 N N . ALA A 1 85 ? -14.866 -7.069 14.723 1.00 85.12 85 ALA A N 1
ATOM 706 C CA . ALA A 1 85 ? -14.015 -7.903 13.876 1.00 85.12 85 ALA A CA 1
ATOM 707 C C . ALA A 1 85 ? -14.014 -7.450 12.405 1.00 85.12 85 ALA A C 1
ATOM 709 O O . ALA A 1 85 ? -13.200 -7.933 11.625 1.00 85.12 85 ALA A O 1
ATOM 710 N N . HIS A 1 86 ? -14.906 -6.544 11.996 1.00 91.19 86 HIS A N 1
ATOM 711 C CA . HIS A 1 86 ? -15.118 -6.188 10.594 1.00 91.19 86 HIS A CA 1
ATOM 712 C C . HIS A 1 86 ? -14.941 -4.685 10.364 1.00 91.19 86 HIS A C 1
ATOM 714 O O . HIS A 1 86 ? -15.569 -3.854 11.013 1.00 91.19 86 HIS A O 1
ATOM 720 N N . ILE A 1 87 ? -14.125 -4.322 9.379 1.00 91.38 87 ILE A N 1
ATOM 721 C CA . ILE A 1 87 ? -13.972 -2.935 8.937 1.00 91.38 87 ILE A CA 1
ATOM 722 C C . ILE A 1 87 ? -14.479 -2.825 7.509 1.00 91.38 87 ILE A C 1
ATOM 724 O O . ILE A 1 87 ? -13.991 -3.526 6.626 1.00 91.38 87 ILE A O 1
ATOM 728 N N . LEU A 1 88 ? -15.424 -1.922 7.274 1.00 91.38 88 LEU A N 1
ATOM 729 C CA . LEU A 1 88 ? -15.922 -1.605 5.944 1.00 91.38 88 LEU A CA 1
ATOM 730 C C . LEU A 1 88 ? -15.258 -0.320 5.447 1.00 91.38 88 LEU A C 1
ATOM 732 O O . LEU A 1 88 ? -15.480 0.754 6.008 1.00 91.38 88 LEU A O 1
ATOM 736 N N . PHE A 1 89 ? -14.468 -0.426 4.378 1.00 91.06 89 PHE A N 1
ATOM 737 C CA . PHE A 1 89 ? -13.965 0.732 3.648 1.00 91.06 89 PHE A CA 1
ATOM 738 C C . PHE A 1 89 ? -14.908 1.106 2.510 1.00 91.06 89 PHE A C 1
ATOM 740 O O . PHE A 1 89 ? -14.998 0.392 1.511 1.00 91.06 89 PHE A O 1
ATOM 747 N N . SER A 1 90 ? -15.557 2.258 2.655 1.00 87.38 90 SER A N 1
ATOM 748 C CA . SER A 1 90 ? -16.462 2.819 1.654 1.00 87.38 90 SER A CA 1
ATOM 749 C C . SER A 1 90 ? -15.739 3.764 0.699 1.00 87.38 90 SER A C 1
ATOM 751 O O . SER A 1 90 ? -14.876 4.544 1.116 1.00 87.38 90 SER A O 1
ATOM 753 N N . THR A 1 91 ? -16.089 3.725 -0.583 1.00 83.81 91 THR A N 1
ATOM 754 C CA . THR A 1 91 ? -15.609 4.676 -1.597 1.00 83.81 91 THR A CA 1
ATOM 755 C C . THR A 1 91 ? -16.507 5.905 -1.739 1.00 83.81 91 THR A C 1
ATOM 757 O O . THR A 1 91 ? -16.169 6.795 -2.513 1.00 83.81 91 THR A O 1
ATOM 760 N N . GLY A 1 92 ? -17.584 6.002 -0.949 1.00 71.62 92 GLY A N 1
ATOM 761 C CA . GLY A 1 92 ? -18.409 7.209 -0.803 1.00 71.62 92 GLY A CA 1
ATOM 762 C C . GLY A 1 92 ? -19.775 7.168 -1.494 1.00 71.62 92 GLY A C 1
ATOM 763 O O . GLY A 1 92 ? -20.605 8.028 -1.222 1.00 71.62 92 GLY A O 1
ATOM 764 N N . GLU A 1 93 ? -20.061 6.163 -2.326 1.00 67.94 93 GLU A N 1
ATOM 765 C CA . GLU A 1 93 ? -21.341 6.061 -3.057 1.00 67.94 93 GLU A CA 1
ATOM 766 C C . GLU A 1 93 ? -22.423 5.263 -2.299 1.00 67.94 93 GLU A C 1
ATOM 768 O O . GLU A 1 93 ? -23.549 5.103 -2.764 1.00 67.94 93 GLU A O 1
ATOM 773 N N . GLY A 1 94 ? -22.100 4.728 -1.116 1.00 70.06 94 GLY A N 1
ATOM 774 C CA . GLY A 1 94 ? -23.044 4.004 -0.253 1.00 70.06 94 GLY A CA 1
ATOM 775 C C . GLY A 1 94 ? -23.430 2.600 -0.740 1.00 70.06 94 GLY A C 1
ATOM 776 O O . GLY A 1 94 ? -24.052 1.842 0.009 1.00 70.06 94 GLY A O 1
ATOM 777 N N . HIS A 1 95 ? -23.024 2.211 -1.952 1.00 72.75 95 HIS A N 1
ATOM 778 C CA . HIS A 1 95 ? -23.170 0.847 -2.463 1.00 72.75 95 HIS A CA 1
ATOM 779 C C . HIS A 1 95 ? -22.443 -0.178 -1.581 1.00 72.75 95 HIS A C 1
ATOM 781 O O . HIS A 1 95 ? -22.930 -1.289 -1.394 1.00 72.75 95 HIS A O 1
ATOM 787 N N . ASP A 1 96 ? -21.326 0.214 -0.967 1.00 77.12 96 ASP A N 1
ATOM 788 C CA . ASP A 1 96 ? -20.499 -0.655 -0.120 1.00 77.12 96 ASP A CA 1
ATOM 789 C C . ASP A 1 96 ? -21.258 -1.163 1.103 1.00 77.12 96 ASP A C 1
ATOM 791 O O . ASP A 1 96 ? -21.247 -2.356 1.397 1.00 77.12 96 ASP A O 1
ATOM 795 N N . LEU A 1 97 ? -21.977 -0.263 1.779 1.00 77.75 97 LEU A N 1
ATOM 796 C CA . LEU A 1 97 ? -22.789 -0.603 2.943 1.00 77.75 97 LEU A CA 1
ATOM 797 C C . LEU A 1 97 ? -23.991 -1.463 2.547 1.00 77.75 97 LEU A C 1
ATOM 799 O O . LEU A 1 97 ? -24.313 -2.423 3.241 1.00 77.75 97 LEU A O 1
ATOM 803 N N . LYS A 1 98 ? -24.629 -1.160 1.409 1.00 77.81 98 LYS A N 1
ATOM 804 C CA . LYS A 1 98 ? -25.740 -1.970 0.884 1.00 77.81 98 LYS A CA 1
ATOM 805 C C . LYS A 1 98 ? -25.292 -3.395 0.563 1.00 77.81 98 LYS A C 1
ATOM 807 O O . LYS A 1 98 ? -25.974 -4.339 0.952 1.00 77.81 98 LYS A O 1
ATOM 812 N N . ASN A 1 99 ? -24.149 -3.555 -0.101 1.00 79.38 99 ASN A N 1
ATOM 813 C CA . ASN A 1 99 ? -23.605 -4.869 -0.431 1.00 79.38 99 ASN A CA 1
ATOM 814 C C . ASN A 1 99 ? -23.158 -5.628 0.807 1.00 79.38 99 ASN A C 1
ATOM 816 O O . ASN A 1 99 ? -23.480 -6.804 0.940 1.00 79.38 99 ASN A O 1
ATOM 820 N N . TYR A 1 100 ? -22.459 -4.957 1.722 1.00 82.62 100 TYR A N 1
ATOM 821 C CA . TYR A 1 100 ? -22.064 -5.562 2.983 1.00 82.62 100 TYR A CA 1
ATOM 822 C C . TYR A 1 100 ? -23.287 -6.099 3.730 1.00 82.62 100 TYR A C 1
ATOM 824 O O . TYR A 1 100 ? -23.352 -7.285 4.043 1.00 82.62 100 TYR A O 1
ATOM 832 N N . ASN A 1 101 ? -24.304 -5.256 3.918 1.00 82.19 101 ASN A N 1
ATOM 833 C CA . ASN A 1 101 ? -25.535 -5.652 4.584 1.00 82.19 101 ASN A CA 1
ATOM 834 C C . ASN A 1 101 ? -26.201 -6.821 3.848 1.00 82.19 101 ASN A C 1
ATOM 836 O O . ASN A 1 101 ? -26.539 -7.807 4.483 1.00 82.19 101 ASN A O 1
ATOM 840 N N . LYS A 1 102 ? -26.304 -6.800 2.515 1.00 80.62 102 LYS A N 1
ATOM 841 C CA . LYS A 1 102 ? -26.919 -7.899 1.747 1.00 80.62 102 LYS A CA 1
ATOM 842 C C . LYS A 1 102 ? -26.332 -9.283 2.061 1.00 80.62 102 LYS A C 1
ATOM 844 O O . LYS A 1 102 ? -27.082 -10.252 2.079 1.00 80.62 102 LYS A O 1
ATOM 849 N N . PHE A 1 103 ? -25.020 -9.381 2.270 1.00 76.31 103 PHE A N 1
ATOM 850 C CA . PHE A 1 103 ? -24.344 -10.664 2.496 1.00 76.31 103 PHE A CA 1
ATOM 851 C C . PHE A 1 103 ? -24.087 -10.980 3.975 1.00 76.31 103 PHE A C 1
ATOM 853 O O . PHE A 1 103 ? -23.884 -12.143 4.312 1.00 76.31 103 PHE A O 1
ATOM 860 N N . PHE A 1 104 ? -24.094 -9.970 4.850 1.00 76.44 104 PHE A N 1
ATOM 861 C CA . PHE A 1 104 ? -23.675 -10.098 6.250 1.00 76.44 104 PHE A CA 1
ATOM 862 C C . PHE A 1 104 ? -24.692 -9.526 7.258 1.00 76.44 104 PHE A C 1
ATOM 864 O O . PHE A 1 104 ? -24.353 -9.372 8.431 1.00 76.44 104 PHE A O 1
ATOM 871 N N . LEU A 1 105 ? -25.932 -9.244 6.831 1.00 61.78 105 LEU A N 1
ATOM 872 C CA . LEU A 1 105 ? -27.032 -8.701 7.653 1.00 61.78 105 LEU A CA 1
ATOM 873 C C . LEU A 1 105 ? -27.322 -9.530 8.914 1.00 61.78 105 LEU A C 1
ATOM 875 O O . LEU A 1 105 ? -27.642 -8.951 9.946 1.00 61.78 105 LEU A O 1
ATOM 879 N N . ASP A 1 106 ? -27.155 -10.853 8.849 1.00 59.22 106 ASP A N 1
ATOM 880 C CA . ASP A 1 106 ? -27.395 -11.760 9.983 1.00 59.22 106 ASP A CA 1
ATOM 881 C C . ASP A 1 106 ? -26.193 -11.881 10.935 1.00 59.22 106 ASP A C 1
ATOM 883 O O . ASP A 1 106 ? -26.242 -12.593 11.941 1.00 59.22 106 ASP A O 1
ATOM 887 N N . SER A 1 107 ? -25.081 -11.204 10.635 1.00 61.66 107 SER A N 1
ATOM 888 C CA . SER A 1 107 ? -23.934 -11.194 11.531 1.00 61.66 107 SER A CA 1
ATOM 889 C C . SER A 1 107 ? -24.177 -10.179 12.651 1.00 61.66 107 SER A C 1
ATOM 891 O O . SER A 1 107 ? -24.221 -8.976 12.420 1.00 61.66 107 SER A O 1
ATOM 893 N N . ASN A 1 108 ? -24.267 -10.643 13.902 1.00 66.00 108 ASN A N 1
ATOM 894 C CA . ASN A 1 108 ? -24.236 -9.789 15.107 1.00 66.00 108 ASN A CA 1
ATOM 895 C C . ASN A 1 108 ? -22.869 -9.090 15.307 1.00 66.00 108 ASN A C 1
ATOM 897 O O . ASN A 1 108 ? -22.477 -8.755 16.425 1.00 66.00 108 ASN A O 1
ATOM 901 N N . VAL A 1 109 ? -22.089 -8.937 14.237 1.00 72.38 109 VAL A N 1
ATOM 902 C CA . VAL A 1 109 ? -20.747 -8.382 14.262 1.00 72.38 109 VAL A CA 1
ATOM 903 C C . VAL A 1 109 ? -20.875 -6.885 14.054 1.00 72.38 109 VAL A C 1
ATOM 905 O O . VAL A 1 109 ? -21.265 -6.419 12.989 1.00 72.38 109 VAL A O 1
ATOM 908 N N . GLU A 1 110 ? -20.527 -6.124 15.084 1.00 78.38 110 GLU A N 1
ATOM 909 C CA . GLU A 1 110 ? -20.364 -4.680 14.967 1.00 78.38 110 GLU A CA 1
ATOM 910 C C . GLU A 1 110 ? -19.344 -4.362 13.865 1.00 78.38 110 GLU A C 1
ATOM 912 O O . GLU A 1 110 ? -18.334 -5.059 13.756 1.00 78.38 110 GLU A O 1
ATOM 917 N N . VAL A 1 111 ? -19.582 -3.330 13.052 1.00 85.75 111 VAL A N 1
ATOM 918 C CA . VAL A 1 111 ? -18.738 -2.979 11.895 1.00 85.75 111 VAL A CA 1
ATOM 919 C C . VAL A 1 111 ? -18.217 -1.560 12.043 1.00 85.75 111 VAL A C 1
ATOM 921 O O . VAL A 1 111 ? -18.991 -0.625 12.240 1.00 85.75 111 VAL A O 1
ATOM 924 N N . ILE A 1 112 ? -16.908 -1.376 11.884 1.00 88.44 112 ILE A N 1
ATOM 925 C CA . ILE A 1 112 ? -16.307 -0.040 11.831 1.00 88.44 112 ILE A CA 1
ATOM 926 C C . ILE A 1 112 ? -16.358 0.452 10.388 1.00 88.44 112 ILE A C 1
ATOM 928 O O . ILE A 1 112 ? -15.739 -0.131 9.497 1.00 88.44 112 ILE A O 1
ATOM 932 N N . HIS A 1 113 ? -17.065 1.552 10.159 1.00 88.75 113 HIS A N 1
ATOM 933 C CA . HIS A 1 113 ? -17.134 2.186 8.849 1.00 88.75 113 HIS A CA 1
ATOM 934 C C . HIS A 1 113 ? -16.050 3.260 8.698 1.00 88.75 113 HIS A C 1
ATOM 936 O O . HIS A 1 113 ? -15.992 4.216 9.474 1.00 88.75 113 HIS A O 1
ATOM 942 N N . LEU A 1 114 ? -15.208 3.127 7.674 1.00 90.56 114 LEU A N 1
ATOM 943 C CA . LEU A 1 114 ? -14.166 4.093 7.328 1.00 90.56 114 LEU A CA 1
ATOM 944 C C . LEU A 1 114 ? -14.275 4.478 5.852 1.00 90.56 114 LEU A C 1
ATOM 946 O O . LEU A 1 114 ? -14.512 3.643 4.986 1.00 90.56 114 LEU A O 1
ATOM 950 N N . GLU A 1 115 ? -14.027 5.738 5.522 1.00 90.75 115 GLU A N 1
ATOM 951 C CA . GLU A 1 115 ? -13.933 6.163 4.127 1.00 90.75 115 GLU A CA 1
ATOM 952 C C . GLU A 1 115 ? -12.556 5.784 3.577 1.00 90.75 115 GLU A C 1
ATOM 954 O O . GLU A 1 115 ? -11.526 6.156 4.144 1.00 90.75 115 GLU A O 1
ATOM 959 N N . ALA A 1 116 ? -12.495 5.067 2.455 1.00 89.00 116 ALA A N 1
ATOM 960 C CA . ALA A 1 116 ? -11.257 4.550 1.870 1.00 89.00 116 ALA A CA 1
ATOM 961 C C . ALA A 1 116 ? -10.237 5.667 1.589 1.00 89.00 116 ALA A C 1
ATOM 963 O O . ALA A 1 116 ? -9.074 5.581 2.000 1.00 89.00 116 ALA A O 1
ATOM 964 N N . PHE A 1 117 ? -10.688 6.762 0.976 1.00 87.38 117 PHE A N 1
ATOM 965 C CA . PHE A 1 117 ? -9.827 7.852 0.504 1.00 87.38 117 PHE A CA 1
ATOM 966 C C . PHE A 1 117 ? -9.702 9.027 1.482 1.00 87.38 117 PHE A C 1
ATOM 968 O O . PHE A 1 117 ? -8.951 9.967 1.225 1.00 87.38 117 PHE A O 1
ATOM 975 N N . ASN A 1 118 ? -10.353 8.957 2.646 1.00 90.12 118 ASN A N 1
ATOM 976 C CA . ASN A 1 118 ? -10.233 9.982 3.675 1.00 90.12 118 ASN A CA 1
ATOM 977 C C . ASN A 1 118 ? -9.015 9.715 4.568 1.00 90.12 118 ASN A C 1
ATOM 979 O O . ASN A 1 118 ? -9.064 8.957 5.543 1.00 90.12 118 ASN A O 1
ATOM 983 N N . THR A 1 119 ? -7.869 10.292 4.205 1.00 88.94 119 THR A N 1
ATOM 984 C CA . THR A 1 119 ? -6.646 10.199 5.018 1.00 88.94 119 THR A CA 1
ATOM 985 C C . THR A 1 119 ? -6.777 10.981 6.328 1.00 88.94 119 THR A C 1
ATOM 987 O O . THR A 1 119 ? -6.214 10.559 7.332 1.00 88.94 119 THR A O 1
ATOM 990 N N . ASN A 1 120 ? -7.553 12.071 6.354 1.00 89.19 120 ASN A N 1
ATOM 991 C CA . ASN A 1 120 ? -7.749 12.874 7.565 1.00 89.19 120 ASN A CA 1
ATOM 992 C C . ASN A 1 120 ? -8.479 12.083 8.654 1.00 89.19 120 ASN A C 1
ATOM 994 O O . ASN A 1 120 ? -8.028 12.088 9.793 1.00 89.19 120 ASN A O 1
ATOM 998 N N . GLN A 1 121 ? -9.530 11.338 8.295 1.00 90.50 121 GLN A N 1
ATOM 999 C CA . GLN A 1 121 ? -10.226 10.442 9.222 1.00 90.50 121 GLN A CA 1
ATOM 1000 C C . GLN A 1 121 ? -9.246 9.461 9.883 1.00 90.50 121 GLN A C 1
ATOM 1002 O O . GLN A 1 121 ? -9.248 9.307 11.098 1.00 90.50 121 GLN A O 1
ATOM 1007 N N . LYS A 1 122 ? -8.354 8.849 9.095 1.00 92.06 122 LYS A N 1
ATOM 1008 C CA . LYS A 1 122 ? -7.360 7.883 9.596 1.00 92.06 122 LYS A CA 1
ATOM 1009 C C . LYS A 1 122 ? -6.317 8.533 10.505 1.00 92.06 122 LYS A C 1
ATOM 1011 O O . LYS A 1 122 ? -5.940 7.940 11.509 1.00 92.06 122 LYS A O 1
ATOM 1016 N N . ILE A 1 123 ? -5.885 9.751 10.171 1.00 90.62 123 ILE A N 1
ATOM 1017 C CA . ILE A 1 123 ? -4.966 10.544 10.999 1.00 90.62 123 ILE A CA 1
ATOM 1018 C C . ILE A 1 123 ? -5.588 10.865 12.361 1.00 90.62 123 ILE A C 1
ATOM 1020 O O . ILE A 1 123 ? -4.929 10.699 13.386 1.00 90.62 123 ILE A O 1
ATOM 1024 N N . ASN A 1 124 ? -6.864 11.245 12.386 1.00 90.12 124 ASN A N 1
ATOM 1025 C CA . ASN A 1 124 ? -7.561 11.633 13.613 1.00 90.12 124 ASN A CA 1
ATOM 1026 C C . ASN A 1 124 ? -7.798 10.459 14.583 1.00 90.12 124 ASN A C 1
ATOM 1028 O O . ASN A 1 124 ? -7.982 10.683 15.780 1.00 90.12 124 ASN A O 1
ATOM 1032 N N . LEU A 1 125 ? -7.755 9.210 14.100 1.00 89.12 125 LEU A N 1
ATOM 1033 C CA . LEU A 1 125 ? -7.810 8.016 14.956 1.00 89.12 125 LEU A CA 1
ATOM 1034 C C . LEU A 1 125 ? -6.549 7.853 15.820 1.00 89.12 125 LEU A C 1
ATOM 1036 O O . LEU A 1 125 ? -6.579 7.146 16.820 1.00 89.12 125 LEU A O 1
ATOM 1040 N N . ASN A 1 126 ? -5.438 8.499 15.449 1.00 88.94 126 ASN A N 1
ATOM 1041 C CA . ASN A 1 126 ? -4.211 8.584 16.247 1.00 88.94 126 ASN A CA 1
ATOM 1042 C C . ASN A 1 126 ? -3.670 7.234 16.769 1.00 88.94 126 ASN A C 1
ATOM 1044 O O . ASN A 1 126 ? -3.146 7.134 17.876 1.00 88.94 126 ASN A O 1
ATOM 1048 N N . ILE A 1 127 ? -3.775 6.180 15.955 1.00 91.50 127 ILE A N 1
ATOM 1049 C CA . ILE A 1 127 ? -3.287 4.835 16.307 1.00 91.50 127 ILE A CA 1
ATOM 1050 C C . ILE A 1 127 ? -1.904 4.510 15.720 1.00 91.50 127 ILE A C 1
ATOM 1052 O O . ILE A 1 127 ? -1.288 3.510 16.090 1.00 91.50 127 ILE A O 1
ATOM 1056 N N . VAL A 1 128 ? -1.388 5.332 14.798 1.00 94.50 128 VAL A N 1
ATOM 1057 C CA . VAL A 1 128 ? -0.123 5.050 14.100 1.00 94.50 128 VAL A CA 1
ATOM 1058 C C . VAL A 1 128 ? 1.077 5.426 14.961 1.00 94.50 128 VAL A C 1
ATOM 1060 O O . VAL A 1 128 ? 1.285 6.589 15.296 1.00 94.50 128 VAL A O 1
ATOM 1063 N N . LYS A 1 129 ? 1.943 4.452 15.245 1.00 94.88 129 LYS A N 1
ATOM 1064 C CA . LYS A 1 129 ? 3.240 4.693 15.894 1.00 94.88 129 LYS A CA 1
ATOM 1065 C C . LYS A 1 129 ? 4.221 5.315 14.891 1.00 94.88 129 LYS A C 1
ATOM 1067 O O . LYS A 1 129 ? 4.459 4.731 13.833 1.00 94.88 129 LYS A O 1
ATOM 1072 N N . ILE A 1 130 ? 4.877 6.423 15.260 1.00 95.50 130 ILE A N 1
ATOM 1073 C CA . ILE A 1 130 ? 5.900 7.105 14.433 1.00 95.50 130 ILE A CA 1
ATOM 1074 C C . ILE A 1 130 ? 6.959 6.115 13.918 1.00 95.50 130 ILE A C 1
ATOM 1076 O O . ILE A 1 130 ? 7.251 6.081 12.724 1.00 95.50 130 ILE A O 1
ATOM 1080 N N . LYS A 1 131 ? 7.486 5.253 14.802 1.00 96.75 131 LYS A N 1
ATOM 1081 C CA . LYS A 1 131 ? 8.486 4.230 14.447 1.00 96.75 131 LYS A CA 1
ATOM 1082 C C . LYS A 1 131 ? 7.996 3.292 13.335 1.00 96.75 131 LYS A C 1
ATOM 1084 O O . LYS A 1 131 ? 8.755 2.994 12.418 1.00 96.75 131 LYS A O 1
ATOM 1089 N N . SER A 1 132 ? 6.736 2.856 13.403 1.00 97.06 132 SER A N 1
ATOM 1090 C CA . SER A 1 132 ? 6.137 1.966 12.400 1.00 97.06 132 SER A CA 1
ATOM 1091 C C . SER A 1 132 ? 6.003 2.670 11.047 1.00 97.06 132 SER A C 1
ATOM 1093 O O . SER A 1 132 ? 6.451 2.147 10.028 1.00 97.06 132 SER A O 1
ATOM 1095 N N . ALA A 1 133 ? 5.500 3.910 11.044 1.00 97.56 133 ALA A N 1
ATOM 1096 C CA . ALA A 1 133 ? 5.365 4.715 9.831 1.00 97.56 133 ALA A CA 1
ATOM 1097 C C . ALA A 1 133 ? 6.700 4.909 9.091 1.00 97.56 133 ALA A C 1
ATOM 1099 O O . ALA A 1 133 ? 6.764 4.720 7.874 1.00 97.56 133 ALA A O 1
ATOM 1100 N N . PHE A 1 134 ? 7.779 5.228 9.815 1.00 97.56 134 PHE A N 1
ATOM 1101 C CA . PHE A 1 134 ? 9.111 5.358 9.219 1.00 97.56 134 PHE A CA 1
ATOM 1102 C C . PHE A 1 134 ? 9.702 4.017 8.760 1.00 97.56 134 PHE A C 1
ATOM 1104 O O . PHE A 1 134 ? 10.336 3.985 7.706 1.00 97.56 134 PHE A O 1
ATOM 1111 N N . SER A 1 135 ? 9.468 2.913 9.483 1.00 98.00 135 SER A N 1
ATOM 1112 C CA . SER A 1 135 ? 9.900 1.575 9.040 1.00 98.00 135 SER A CA 1
ATOM 1113 C C . SER A 1 135 ? 9.287 1.224 7.686 1.00 98.00 135 SER A C 1
ATOM 1115 O O . SER A 1 135 ? 10.011 0.954 6.727 1.00 98.00 135 SER A O 1
ATOM 1117 N N . PHE A 1 136 ? 7.959 1.342 7.566 1.00 98.19 136 PHE A N 1
ATOM 1118 C CA . PHE A 1 136 ? 7.268 1.094 6.302 1.00 98.19 136 PHE A CA 1
ATOM 1119 C C . PHE A 1 136 ? 7.723 2.042 5.194 1.00 98.19 136 PHE A C 1
ATOM 1121 O O . PHE A 1 136 ? 7.863 1.614 4.050 1.00 98.19 136 PHE A O 1
ATOM 1128 N N . PHE A 1 137 ? 8.003 3.309 5.510 1.00 98.25 137 PHE A N 1
ATOM 1129 C CA . PHE A 1 137 ? 8.531 4.255 4.531 1.00 98.25 137 PHE A CA 1
ATOM 1130 C C . PHE A 1 137 ? 9.878 3.814 3.959 1.00 98.25 137 PHE A C 1
ATOM 1132 O O . PHE A 1 137 ? 10.044 3.797 2.740 1.00 98.25 137 PHE A O 1
ATOM 1139 N N . LEU A 1 138 ? 10.825 3.420 4.814 1.00 97.56 138 LEU A N 1
ATOM 1140 C CA . LEU A 1 138 ? 12.147 2.955 4.386 1.00 97.56 138 LEU A CA 1
ATOM 1141 C C . LEU A 1 138 ? 12.065 1.649 3.593 1.00 97.56 138 LEU A C 1
ATOM 1143 O O . LEU A 1 138 ? 12.730 1.508 2.565 1.00 97.56 138 LEU A O 1
ATOM 1147 N N . GLU A 1 139 ? 11.218 0.713 4.022 1.00 97.38 139 GLU A N 1
ATOM 1148 C CA . GLU A 1 139 ? 10.964 -0.519 3.277 1.00 97.38 139 GLU A CA 1
ATOM 1149 C C . GLU A 1 139 ? 10.387 -0.215 1.890 1.00 97.38 139 GLU A C 1
ATOM 1151 O O . GLU A 1 139 ? 10.926 -0.668 0.884 1.00 97.38 139 GLU A O 1
ATOM 1156 N N . ASN A 1 140 ? 9.335 0.602 1.805 1.00 97.50 140 ASN A N 1
ATOM 1157 C CA . ASN A 1 140 ? 8.701 0.956 0.535 1.00 97.50 140 ASN A CA 1
ATOM 1158 C C . ASN A 1 140 ? 9.631 1.759 -0.381 1.00 97.50 140 ASN A C 1
ATOM 1160 O O . ASN A 1 140 ? 9.608 1.574 -1.600 1.00 97.50 140 ASN A O 1
ATOM 1164 N N . LEU A 1 141 ? 10.487 2.610 0.186 1.00 95.69 141 LEU A N 1
ATOM 1165 C CA . LEU A 1 141 ? 11.537 3.319 -0.539 1.00 95.69 141 LEU A CA 1
ATOM 1166 C C . LEU A 1 141 ? 12.545 2.341 -1.159 1.00 95.69 141 LEU A C 1
ATOM 1168 O O . LEU A 1 141 ? 12.913 2.484 -2.332 1.00 95.69 141 LEU A O 1
ATOM 1172 N N . ARG A 1 142 ? 12.975 1.332 -0.391 1.00 94.81 142 ARG A N 1
ATOM 1173 C CA . ARG A 1 142 ? 13.890 0.281 -0.853 1.00 94.81 142 ARG A CA 1
ATOM 1174 C C . ARG A 1 142 ? 13.255 -0.553 -1.961 1.00 94.81 142 ARG A C 1
ATOM 1176 O O . ARG A 1 142 ? 13.875 -0.714 -3.008 1.00 94.81 142 ARG A O 1
ATOM 1183 N N . GLU A 1 143 ? 12.021 -1.012 -1.774 1.00 94.88 143 GLU A N 1
ATOM 1184 C CA . GLU A 1 143 ? 11.291 -1.794 -2.781 1.00 94.88 143 GLU A CA 1
ATOM 1185 C C . GLU A 1 143 ? 11.082 -1.001 -4.076 1.00 94.88 143 GLU A C 1
ATOM 1187 O O . GLU A 1 143 ? 11.350 -1.501 -5.167 1.00 94.88 143 GLU A O 1
ATOM 1192 N N . THR A 1 144 ? 10.708 0.277 -3.970 1.00 94.69 144 THR A N 1
ATOM 1193 C CA . THR A 1 144 ? 10.584 1.158 -5.141 1.00 94.69 144 THR A CA 1
ATOM 1194 C C . THR A 1 144 ? 11.912 1.308 -5.868 1.00 94.69 144 THR A C 1
ATOM 1196 O O . THR A 1 144 ? 11.975 1.212 -7.093 1.00 94.69 144 THR A O 1
ATOM 1199 N N . SER A 1 145 ? 12.997 1.504 -5.119 1.00 92.19 145 SER A N 1
ATOM 1200 C CA . SER A 1 145 ? 14.333 1.637 -5.694 1.00 92.19 145 SER A CA 1
ATOM 1201 C C . SER A 1 145 ? 14.791 0.352 -6.382 1.00 92.19 145 SER A C 1
ATOM 1203 O O . SER A 1 145 ? 15.406 0.431 -7.444 1.00 92.19 145 SER A O 1
ATOM 1205 N N . ASN A 1 146 ? 14.468 -0.817 -5.824 1.00 92.31 146 ASN A N 1
ATOM 1206 C CA . ASN A 1 146 ? 14.753 -2.112 -6.438 1.00 92.31 146 ASN A CA 1
ATOM 1207 C C . ASN A 1 146 ? 13.987 -2.278 -7.757 1.00 92.31 146 ASN A C 1
ATOM 1209 O O . ASN A 1 146 ? 14.600 -2.591 -8.772 1.00 92.31 146 ASN A O 1
ATOM 1213 N N . ILE A 1 147 ? 12.684 -1.978 -7.776 1.00 93.31 147 ILE A N 1
ATOM 1214 C CA . ILE A 1 147 ? 11.857 -2.058 -8.989 1.00 93.31 147 ILE A CA 1
ATOM 1215 C C . ILE A 1 147 ? 12.342 -1.095 -10.077 1.00 93.31 147 ILE A C 1
ATOM 1217 O O . ILE A 1 147 ? 12.458 -1.479 -11.239 1.00 93.31 147 ILE A O 1
ATOM 1221 N N . LEU A 1 148 ? 12.676 0.151 -9.730 1.00 92.25 148 LEU A N 1
ATOM 1222 C CA . LEU A 1 148 ? 13.117 1.145 -10.716 1.00 92.25 148 LEU A CA 1
ATOM 1223 C C . LEU A 1 148 ? 14.498 0.843 -11.318 1.00 92.25 148 LEU A C 1
ATOM 1225 O O . LEU A 1 148 ? 14.772 1.294 -12.435 1.00 92.25 148 LEU A O 1
ATOM 1229 N N . LYS A 1 149 ? 15.340 0.076 -10.611 1.00 91.56 149 LYS A N 1
ATOM 1230 C CA . LYS A 1 149 ? 16.626 -0.429 -11.116 1.00 91.56 149 LYS A CA 1
ATOM 1231 C C . LYS A 1 149 ? 16.463 -1.541 -12.149 1.00 91.56 149 LYS A C 1
ATOM 1233 O O . LYS A 1 149 ? 17.400 -1.768 -12.902 1.00 91.56 149 LYS A O 1
ATOM 1238 N N . LEU A 1 150 ? 15.311 -2.203 -12.237 1.00 91.31 150 LEU A N 1
ATOM 1239 C CA . LEU A 1 150 ? 15.085 -3.237 -13.246 1.00 91.31 150 LEU A CA 1
ATOM 1240 C C . LEU A 1 150 ? 15.049 -2.643 -14.664 1.00 91.31 150 LEU A C 1
ATOM 1242 O O . LEU A 1 150 ? 14.702 -1.470 -14.877 1.00 91.31 150 LEU A O 1
ATOM 1246 N N . LYS A 1 151 ? 15.323 -3.490 -15.662 1.00 91.62 151 LYS A N 1
ATOM 1247 C CA . LYS A 1 151 ? 15.195 -3.198 -17.104 1.00 91.62 151 LYS A CA 1
ATOM 1248 C C . LYS A 1 151 ? 13.730 -3.072 -17.567 1.00 91.62 151 LYS A C 1
ATOM 1250 O O . LYS A 1 151 ? 13.347 -3.581 -18.612 1.00 91.62 151 LYS A O 1
ATOM 1255 N N . LEU A 1 152 ? 12.900 -2.360 -16.800 1.00 91.00 152 LEU A N 1
ATOM 1256 C CA . LEU A 1 152 ? 11.516 -2.050 -17.159 1.00 91.00 152 LEU A CA 1
ATOM 1257 C C . LEU A 1 152 ? 11.449 -1.268 -18.482 1.00 91.00 152 LEU A C 1
ATOM 1259 O O . LEU A 1 152 ? 12.298 -0.387 -18.703 1.00 91.00 152 LEU A O 1
ATOM 1263 N N . PRO A 1 153 ? 10.403 -1.485 -19.303 1.00 91.38 153 PRO A N 1
ATOM 1264 C CA . PRO A 1 153 ? 10.084 -0.591 -20.406 1.00 91.38 153 PRO A CA 1
ATOM 1265 C C . PRO A 1 153 ? 10.011 0.860 -19.928 1.00 91.38 153 PRO A C 1
ATOM 1267 O O . PRO A 1 153 ? 9.452 1.153 -18.866 1.00 91.38 153 PRO A O 1
ATOM 1270 N N . GLN A 1 154 ? 10.552 1.784 -20.723 1.00 90.19 154 GLN A N 1
ATOM 1271 C CA . GLN A 1 154 ? 10.625 3.204 -20.365 1.00 90.19 154 GLN A CA 1
ATOM 1272 C C . GLN A 1 154 ? 9.249 3.793 -20.014 1.00 90.19 154 GLN A C 1
ATOM 1274 O O . GLN A 1 154 ? 9.130 4.546 -19.048 1.00 90.19 154 GLN A O 1
ATOM 1279 N N . GLU A 1 155 ? 8.210 3.395 -20.751 1.00 91.62 155 GLU A N 1
ATOM 1280 C CA . GLU A 1 155 ? 6.821 3.790 -20.503 1.00 91.62 155 GLU A CA 1
ATOM 1281 C C . GLU A 1 155 ? 6.298 3.321 -19.140 1.00 91.62 155 GLU A C 1
ATOM 1283 O O . GLU A 1 155 ? 5.739 4.119 -18.384 1.00 91.62 155 GLU A O 1
ATOM 1288 N N . LEU A 1 156 ? 6.534 2.054 -18.781 1.00 92.19 156 LEU A N 1
ATOM 1289 C CA . LEU A 1 156 ? 6.139 1.509 -17.482 1.00 92.19 156 LEU A CA 1
ATOM 1290 C C . LEU A 1 156 ? 6.867 2.229 -16.344 1.00 92.19 156 LEU A C 1
ATOM 1292 O O . LEU A 1 156 ? 6.235 2.688 -15.393 1.00 92.19 156 LEU A O 1
ATOM 1296 N N . ARG A 1 157 ? 8.189 2.409 -16.475 1.00 92.94 157 ARG A N 1
ATOM 1297 C CA . ARG A 1 157 ? 8.997 3.147 -15.492 1.00 92.94 157 ARG A CA 1
ATOM 1298 C C . ARG A 1 157 ? 8.466 4.567 -15.295 1.00 92.94 157 ARG A C 1
ATOM 1300 O O . ARG A 1 157 ? 8.309 5.014 -14.161 1.00 92.94 157 ARG A O 1
ATOM 1307 N N . ARG A 1 158 ? 8.149 5.273 -16.387 1.00 92.31 158 ARG A N 1
ATOM 1308 C CA . ARG A 1 158 ? 7.577 6.626 -16.345 1.00 92.31 158 ARG A CA 1
ATOM 1309 C C . ARG A 1 158 ? 6.242 6.646 -15.607 1.00 92.31 158 ARG A C 1
ATOM 1311 O O . ARG A 1 158 ? 6.033 7.532 -14.784 1.00 92.31 158 ARG A O 1
ATOM 1318 N N . LYS A 1 159 ? 5.363 5.673 -15.858 1.00 94.25 159 LYS A N 1
ATOM 1319 C CA . LYS A 1 159 ? 4.066 5.572 -15.176 1.00 94.25 159 LYS A CA 1
ATOM 1320 C C . LYS A 1 159 ? 4.218 5.311 -13.677 1.00 94.25 159 LYS A C 1
ATOM 1322 O O . LYS A 1 159 ? 3.569 6.001 -12.899 1.00 94.25 159 LYS A O 1
ATOM 1327 N N . ILE A 1 160 ? 5.122 4.416 -13.267 1.00 94.50 160 ILE A N 1
ATOM 1328 C CA . ILE A 1 160 ? 5.433 4.173 -11.845 1.00 94.50 160 ILE A CA 1
ATOM 1329 C C . ILE A 1 160 ? 5.922 5.462 -11.177 1.00 94.50 160 ILE A C 1
ATOM 1331 O O . ILE A 1 160 ? 5.400 5.860 -10.135 1.00 94.50 160 ILE A O 1
ATOM 1335 N N . ILE A 1 161 ? 6.885 6.151 -11.797 1.00 93.38 161 ILE A N 1
ATOM 1336 C CA . ILE A 1 161 ? 7.429 7.407 -11.267 1.00 93.38 161 ILE A CA 1
ATOM 1337 C C . ILE A 1 161 ? 6.332 8.465 -11.159 1.00 93.38 161 ILE A C 1
ATOM 1339 O O . ILE A 1 161 ? 6.270 9.159 -10.148 1.00 93.38 161 ILE A O 1
ATOM 1343 N N . ASN A 1 162 ? 5.473 8.596 -12.171 1.00 93.25 162 ASN A N 1
ATOM 1344 C CA . ASN A 1 162 ? 4.501 9.682 -12.262 1.00 93.25 162 ASN A CA 1
ATOM 1345 C C . ASN A 1 162 ? 3.225 9.460 -11.454 1.00 93.25 162 ASN A C 1
ATOM 1347 O O . ASN A 1 162 ? 2.684 10.443 -10.957 1.00 93.25 162 ASN A O 1
ATOM 1351 N N . HIS A 1 163 ? 2.765 8.218 -11.311 1.00 93.81 163 HIS A N 1
ATOM 1352 C CA . HIS A 1 163 ? 1.449 7.922 -10.742 1.00 93.81 163 HIS A CA 1
ATOM 1353 C C . HIS A 1 163 ? 1.508 7.145 -9.425 1.00 93.81 163 HIS A C 1
ATOM 1355 O O . HIS A 1 163 ? 0.678 7.394 -8.554 1.00 93.81 163 HIS A O 1
ATOM 1361 N N . SER A 1 164 ? 2.496 6.265 -9.239 1.00 94.69 164 SER A N 1
ATOM 1362 C CA . SER A 1 164 ? 2.598 5.446 -8.022 1.00 94.69 164 SER A CA 1
ATOM 1363 C C . SER A 1 164 ? 3.498 6.086 -6.976 1.00 94.69 164 SER A C 1
ATOM 1365 O O . SER A 1 164 ? 3.092 6.267 -5.835 1.00 94.69 164 SER A O 1
ATOM 1367 N N . LEU A 1 165 ? 4.702 6.517 -7.358 1.00 94.75 165 LEU A N 1
ATOM 1368 C CA . LEU A 1 165 ? 5.668 7.101 -6.424 1.00 94.75 165 LEU A CA 1
ATOM 1369 C C . LEU A 1 165 ? 5.148 8.333 -5.638 1.00 94.75 165 LEU A C 1
ATOM 1371 O O . LEU A 1 165 ? 5.501 8.468 -4.466 1.00 94.75 165 LEU A O 1
ATOM 1375 N N . PRO A 1 166 ? 4.286 9.219 -6.180 1.00 95.00 166 PRO A N 1
ATOM 1376 C CA . PRO A 1 166 ? 3.666 10.288 -5.383 1.00 95.00 166 PRO A CA 1
ATOM 1377 C C . PRO A 1 166 ? 2.798 9.800 -4.210 1.00 95.00 166 PRO A C 1
ATOM 1379 O O . PRO A 1 166 ? 2.454 10.593 -3.332 1.00 95.00 166 PRO A O 1
ATOM 1382 N N . GLN A 1 167 ? 2.432 8.515 -4.200 1.00 95.44 167 GLN A N 1
ATOM 1383 C CA . GLN A 1 167 ? 1.631 7.875 -3.160 1.00 95.44 167 GLN A CA 1
ATOM 1384 C C . GLN A 1 167 ? 2.480 7.176 -2.088 1.00 95.44 167 GLN A C 1
ATOM 1386 O O . GLN A 1 167 ? 1.910 6.631 -1.147 1.00 95.44 167 GLN A O 1
ATOM 1391 N N . LEU A 1 168 ? 3.818 7.205 -2.176 1.00 97.12 168 LEU A N 1
ATOM 1392 C CA . LEU A 1 168 ? 4.721 6.504 -1.248 1.00 97.12 168 LEU A CA 1
ATOM 1393 C C . LEU A 1 168 ? 4.432 6.837 0.226 1.00 97.12 168 LEU A C 1
ATOM 1395 O O . LEU A 1 168 ? 4.365 5.934 1.061 1.00 97.12 168 LEU A O 1
ATOM 1399 N N . ALA A 1 169 ? 4.221 8.114 0.550 1.00 97.38 169 ALA A N 1
ATOM 1400 C CA . ALA A 1 169 ? 3.900 8.550 1.909 1.00 97.38 169 ALA A CA 1
ATOM 1401 C C . ALA A 1 169 ? 2.550 7.999 2.392 1.00 97.38 169 ALA A C 1
ATOM 1403 O O . ALA A 1 169 ? 2.451 7.489 3.504 1.00 97.38 169 ALA A O 1
ATOM 1404 N N . ILE A 1 170 ? 1.522 8.075 1.538 1.00 96.56 170 ILE A N 1
ATOM 1405 C CA . ILE A 1 170 ? 0.164 7.606 1.850 1.00 96.56 170 ILE A CA 1
ATOM 1406 C C . ILE A 1 170 ? 0.169 6.093 2.046 1.00 96.56 170 ILE A C 1
ATOM 1408 O O . ILE A 1 170 ? -0.354 5.611 3.043 1.00 96.56 170 ILE A O 1
ATOM 1412 N N . TYR A 1 171 ? 0.814 5.353 1.144 1.00 97.44 171 TYR A N 1
ATOM 1413 C CA . TYR A 1 171 ? 0.919 3.903 1.247 1.00 97.44 171 TYR A CA 1
ATOM 1414 C C . TYR A 1 171 ? 1.632 3.468 2.528 1.00 97.44 171 TYR A C 1
ATOM 1416 O O . TYR A 1 171 ? 1.169 2.574 3.231 1.00 97.44 171 TYR A O 1
ATOM 1424 N N . SER A 1 172 ? 2.741 4.132 2.863 1.00 97.94 172 SER A N 1
ATOM 1425 C CA . SER A 1 172 ? 3.509 3.828 4.074 1.00 97.94 172 SER A CA 1
ATOM 1426 C C . SER A 1 172 ? 2.707 4.124 5.340 1.00 97.94 172 SER A C 1
ATOM 1428 O O . SER A 1 172 ? 2.718 3.324 6.274 1.00 97.94 172 SER A O 1
ATOM 1430 N N . TYR A 1 173 ? 1.950 5.225 5.345 1.00 97.75 173 TYR A N 1
ATOM 1431 C CA . TYR A 1 173 ? 1.028 5.542 6.430 1.00 97.75 173 TYR A CA 1
ATOM 1432 C C . TYR A 1 173 ? -0.097 4.503 6.541 1.00 97.75 173 TYR A C 1
ATOM 1434 O O . TYR A 1 173 ? -0.382 4.040 7.640 1.00 97.75 173 TYR A O 1
ATOM 1442 N N . PHE A 1 174 ? -0.696 4.076 5.424 1.00 97.25 174 PHE A N 1
ATOM 1443 C CA . PHE A 1 174 ? -1.729 3.035 5.417 1.00 97.25 174 PHE A CA 1
ATOM 1444 C C . PHE A 1 174 ? -1.211 1.694 5.928 1.00 97.25 174 PHE A C 1
ATOM 1446 O O . PHE A 1 174 ? -1.899 1.068 6.726 1.00 97.25 174 PHE A O 1
ATOM 1453 N N . CYS A 1 175 ? 0.001 1.281 5.548 1.00 97.69 175 CYS A N 1
ATOM 1454 C CA . CYS A 1 175 ? 0.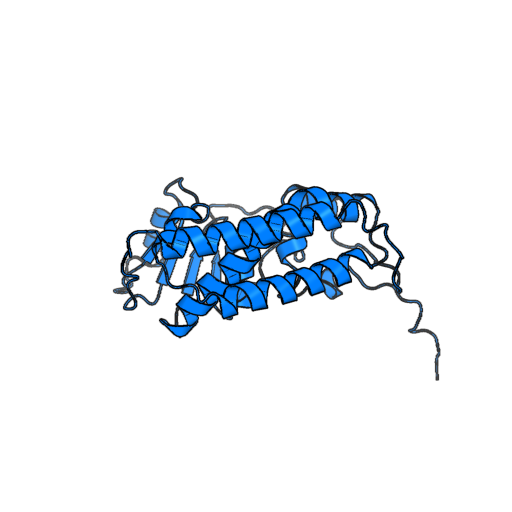617 0.072 6.099 1.00 97.69 175 CYS A CA 1
ATOM 1455 C C . CYS A 1 175 ? 0.728 0.167 7.626 1.00 97.69 175 CYS A C 1
ATOM 1457 O O . CYS A 1 175 ? 0.272 -0.727 8.330 1.00 97.69 175 CYS A O 1
ATOM 1459 N N . ALA A 1 176 ? 1.248 1.283 8.146 1.00 97.88 176 ALA A N 1
ATOM 1460 C CA . ALA A 1 176 ? 1.397 1.482 9.585 1.00 97.88 176 ALA A CA 1
ATOM 1461 C C . ALA A 1 176 ? 0.049 1.549 10.324 1.00 97.88 176 ALA A C 1
ATOM 1463 O O . ALA A 1 176 ? -0.089 0.992 11.411 1.00 97.88 176 ALA A O 1
ATOM 1464 N N . PHE A 1 177 ? -0.946 2.205 9.724 1.00 96.88 177 PHE A N 1
ATOM 1465 C CA . PHE A 1 177 ? -2.315 2.296 10.231 1.00 96.88 177 PHE A CA 1
ATOM 1466 C C . PHE A 1 177 ? -2.976 0.923 10.318 1.00 96.88 177 PHE A C 1
ATOM 1468 O O . PHE A 1 177 ? -3.500 0.554 11.364 1.00 96.88 177 PHE A O 1
ATOM 1475 N N . LEU A 1 178 ? -2.890 0.134 9.251 1.00 96.88 178 LEU A N 1
ATOM 1476 C CA . LEU A 1 178 ? -3.484 -1.197 9.191 1.00 96.88 178 LEU A CA 1
ATOM 1477 C C . LEU A 1 178 ? -2.747 -2.183 10.101 1.00 96.88 178 LEU A C 1
ATOM 1479 O O . LEU A 1 178 ? -3.393 -2.968 10.784 1.00 96.88 178 LEU A O 1
ATOM 1483 N N . SER A 1 179 ? -1.421 -2.092 10.217 1.00 97.06 179 SER A N 1
ATOM 1484 C CA . SER A 1 179 ? -0.679 -2.854 11.227 1.00 97.06 179 SER A CA 1
ATOM 1485 C C . SER A 1 179 ? -1.116 -2.506 12.651 1.00 97.06 179 SER A C 1
ATOM 1487 O O . SER A 1 179 ? -1.301 -3.412 13.455 1.00 97.06 179 SER A O 1
ATOM 1489 N N . ALA A 1 180 ? -1.354 -1.227 12.960 1.00 95.81 180 ALA A N 1
ATOM 1490 C CA . ALA A 1 180 ? -1.871 -0.828 14.270 1.00 95.81 180 ALA A CA 1
ATOM 1491 C C . ALA A 1 180 ? -3.286 -1.373 14.533 1.00 95.81 180 ALA A C 1
ATOM 1493 O O . ALA A 1 180 ? -3.574 -1.797 15.650 1.00 95.81 180 ALA A O 1
ATOM 1494 N N . ILE A 1 181 ? -4.149 -1.421 13.511 1.00 94.88 181 ILE A N 1
ATOM 1495 C CA . ILE A 1 181 ? -5.462 -2.076 13.608 1.00 94.88 181 ILE A CA 1
ATOM 1496 C C . ILE A 1 181 ? -5.297 -3.571 13.886 1.00 94.88 181 ILE A C 1
ATOM 1498 O O . ILE A 1 18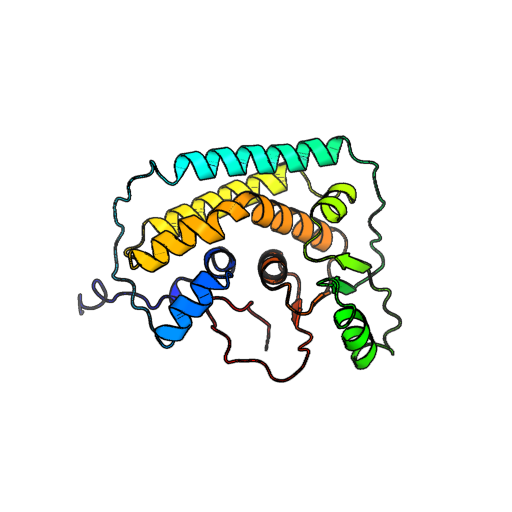1 ? -5.926 -4.078 14.807 1.00 94.88 181 ILE A O 1
ATOM 1502 N N . LYS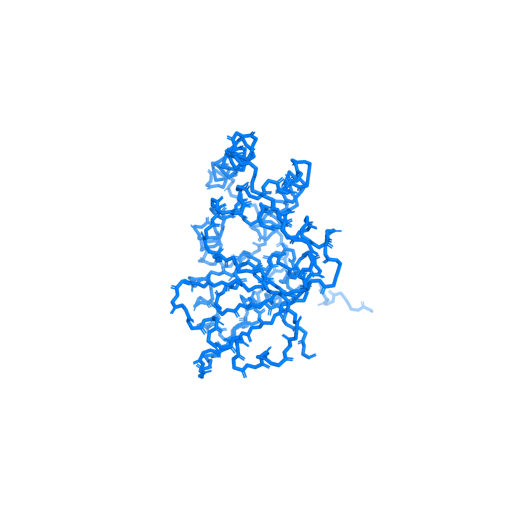 A 1 182 ? -4.447 -4.277 13.132 1.00 94.94 182 LYS A N 1
ATOM 1503 C CA . LYS A 1 182 ? -4.206 -5.718 13.315 1.00 94.94 182 LYS A CA 1
ATOM 1504 C C . LYS A 1 182 ? -3.659 -6.039 14.709 1.00 94.94 182 LYS A C 1
ATOM 1506 O O . LYS A 1 182 ? -4.041 -7.053 15.281 1.00 94.94 182 LYS A O 1
ATOM 1511 N N . GLU A 1 183 ? -2.798 -5.179 15.258 1.00 94.31 183 GLU A N 1
ATOM 1512 C CA . GLU A 1 183 ? -2.305 -5.294 16.638 1.00 94.31 183 GLU A CA 1
ATOM 1513 C C . GLU A 1 183 ? -3.443 -5.180 17.668 1.00 94.31 183 GLU A C 1
ATOM 1515 O O . GLU A 1 183 ? -3.442 -5.904 18.659 1.00 94.31 183 GLU A O 1
ATOM 1520 N N . GLN A 1 184 ? -4.411 -4.286 17.445 1.00 92.44 184 GLN A N 1
ATOM 1521 C CA . GLN A 1 184 ? -5.532 -4.055 18.367 1.00 92.44 184 GLN A CA 1
ATOM 1522 C C . GLN A 1 184 ? -6.685 -5.053 18.183 1.00 92.44 184 GLN A C 1
ATOM 1524 O O . GLN A 1 184 ? -7.394 -5.352 19.141 1.00 92.44 184 GLN A O 1
ATOM 1529 N N . ILE A 1 185 ? -6.873 -5.561 16.963 1.00 92.19 185 ILE A N 1
ATOM 1530 C CA . ILE A 1 185 ? -7.962 -6.451 16.555 1.00 92.19 185 ILE A CA 1
ATOM 1531 C C . ILE A 1 185 ? -7.361 -7.611 15.732 1.00 92.19 185 ILE A C 1
ATOM 1533 O O . ILE A 1 185 ? -7.363 -7.577 14.497 1.00 92.19 185 ILE A O 1
ATOM 1537 N N . PRO A 1 186 ? -6.833 -8.668 16.381 1.00 89.88 186 PRO A N 1
ATOM 1538 C CA . PRO A 1 186 ? -6.088 -9.728 15.694 1.00 89.88 186 PRO A CA 1
ATOM 1539 C C . PRO A 1 186 ? -6.869 -10.460 14.594 1.00 89.88 186 PRO A C 1
ATOM 1541 O O . PRO A 1 186 ? -6.288 -10.836 13.577 1.00 89.88 186 PRO A O 1
ATOM 1544 N N . ASN A 1 187 ? -8.185 -10.616 14.751 1.00 90.31 187 ASN A N 1
ATOM 1545 C CA . ASN A 1 187 ? -9.051 -11.325 13.798 1.00 90.31 187 ASN A CA 1
ATOM 1546 C C . ASN A 1 187 ? -9.810 -10.379 12.856 1.00 90.31 187 ASN A C 1
ATOM 1548 O O . ASN A 1 187 ? -10.841 -10.759 12.305 1.00 90.31 187 ASN A O 1
ATOM 1552 N N . VAL A 1 188 ? -9.324 -9.143 12.692 1.00 93.06 188 VAL A N 1
ATOM 1553 C CA . VAL A 1 188 ? -9.969 -8.160 11.822 1.00 93.06 188 VAL A CA 1
ATOM 1554 C C . VAL A 1 188 ? -10.031 -8.645 10.371 1.00 93.06 188 VAL A C 1
ATOM 1556 O O . VAL A 1 188 ? -9.040 -9.145 9.830 1.00 93.06 188 VAL A O 1
ATOM 1559 N N . LYS A 1 189 ? -11.184 -8.437 9.734 1.00 93.00 189 LYS A N 1
ATOM 1560 C CA . LYS A 1 189 ? -11.399 -8.569 8.292 1.00 93.00 189 LYS A CA 1
ATOM 1561 C C . LYS A 1 189 ? -11.788 -7.225 7.700 1.00 93.00 189 LYS A C 1
ATOM 1563 O O . LYS A 1 189 ? -12.543 -6.462 8.304 1.00 93.00 189 LYS A O 1
ATOM 1568 N N . ILE A 1 190 ? -11.278 -6.938 6.511 1.00 93.12 190 ILE A N 1
ATOM 1569 C CA . ILE A 1 190 ? -11.572 -5.708 5.781 1.00 93.12 190 ILE A CA 1
ATOM 1570 C C . ILE A 1 190 ? -12.477 -6.013 4.597 1.00 93.12 190 ILE A C 1
ATOM 1572 O O . ILE A 1 190 ? -12.114 -6.788 3.724 1.00 93.12 190 ILE A O 1
ATOM 1576 N N . PHE A 1 191 ? -13.610 -5.333 4.523 1.00 91.69 191 PHE A N 1
ATOM 1577 C CA . PHE A 1 191 ? -14.535 -5.370 3.400 1.00 91.69 191 PHE A CA 1
ATOM 1578 C C . PHE A 1 191 ? -14.409 -4.074 2.611 1.00 91.69 191 PHE A C 1
ATOM 1580 O O . PHE A 1 191 ? -14.281 -2.999 3.200 1.00 91.69 191 PHE A O 1
ATOM 1587 N N . HIS A 1 192 ? -14.422 -4.151 1.285 1.00 90.56 192 HIS A N 1
ATOM 1588 C CA . HIS A 1 192 ? -14.354 -2.956 0.451 1.00 90.56 192 HIS A CA 1
ATOM 1589 C C . HIS A 1 192 ? -14.917 -3.187 -0.947 1.00 90.56 192 HIS A C 1
ATOM 1591 O O . HIS A 1 192 ? -14.851 -4.301 -1.469 1.00 90.56 192 HIS A O 1
ATOM 1597 N N . THR A 1 193 ? -15.310 -2.099 -1.611 1.00 82.44 193 THR A N 1
ATOM 1598 C CA . THR A 1 193 ? -15.554 -2.120 -3.056 1.00 82.44 193 THR A CA 1
ATOM 1599 C C . THR A 1 193 ? -14.731 -1.058 -3.752 1.00 82.44 193 THR A C 1
ATOM 1601 O O . THR A 1 193 ? -15.004 0.128 -3.703 1.00 82.44 193 THR A O 1
ATOM 1604 N N . GLY A 1 194 ? -13.634 -1.483 -4.367 1.00 81.94 194 GLY A N 1
ATOM 1605 C CA . GLY A 1 194 ? -12.785 -0.604 -5.178 1.00 81.94 194 GLY A CA 1
ATOM 1606 C C . GLY A 1 194 ? -11.661 0.099 -4.411 1.00 81.94 194 GLY A C 1
ATOM 1607 O O . GLY A 1 194 ? -10.790 0.705 -5.031 1.00 81.94 194 GLY A O 1
ATOM 1608 N N . ALA A 1 195 ? -11.574 -0.061 -3.085 1.00 89.50 195 ALA A N 1
ATOM 1609 C CA . ALA A 1 195 ? -10.437 0.400 -2.274 1.00 89.50 195 ALA A CA 1
ATOM 1610 C C . ALA A 1 195 ? -9.148 -0.443 -2.464 1.00 89.50 195 ALA A C 1
ATOM 1612 O O . ALA A 1 195 ? -8.467 -0.784 -1.499 1.00 89.50 195 ALA A O 1
ATOM 1613 N N . ILE A 1 196 ? -8.791 -0.764 -3.713 1.00 90.44 196 ILE A N 1
ATOM 1614 C CA . ILE A 1 196 ? -7.699 -1.677 -4.100 1.00 90.44 196 ILE A CA 1
ATOM 1615 C C . ILE A 1 196 ? -6.348 -1.260 -3.500 1.00 90.44 196 ILE A C 1
ATOM 1617 O O . ILE A 1 196 ? -5.584 -2.083 -3.004 1.00 90.44 196 ILE A O 1
ATOM 1621 N N . PHE A 1 197 ? -6.041 0.037 -3.509 1.00 92.06 197 PHE A N 1
ATOM 1622 C CA . PHE A 1 197 ? -4.782 0.538 -2.953 1.00 92.06 197 PHE A CA 1
ATOM 1623 C C . PHE A 1 197 ? -4.661 0.285 -1.446 1.00 92.06 197 PHE A C 1
ATOM 1625 O O . PHE A 1 197 ? -3.590 -0.054 -0.943 1.00 92.06 197 PHE A O 1
ATOM 1632 N N . LEU A 1 198 ? -5.777 0.431 -0.730 1.00 93.12 198 LEU A N 1
ATOM 1633 C CA . LEU A 1 198 ? -5.844 0.206 0.705 1.00 93.12 198 LEU A CA 1
ATOM 1634 C C . LEU A 1 198 ? -5.853 -1.292 1.021 1.00 93.12 198 LEU A C 1
ATOM 1636 O O . LEU A 1 198 ? -5.183 -1.711 1.961 1.00 93.12 198 LEU A O 1
ATOM 1640 N N . SER A 1 199 ? -6.532 -2.109 0.216 1.00 93.06 199 SER A N 1
ATOM 1641 C CA . SER A 1 199 ? -6.537 -3.558 0.410 1.00 93.06 199 SER A CA 1
ATOM 1642 C C . SER A 1 199 ? -5.157 -4.177 0.188 1.00 93.06 199 SER A C 1
ATOM 1644 O O . SER A 1 199 ? -4.759 -5.046 0.952 1.00 93.06 199 SER A O 1
ATOM 1646 N N . VAL A 1 200 ? -4.350 -3.660 -0.744 1.00 94.62 200 VAL A N 1
ATOM 1647 C CA . VAL A 1 200 ? -2.939 -4.071 -0.882 1.00 94.62 200 VAL A CA 1
ATOM 1648 C C . VAL A 1 200 ? -2.095 -3.695 0.345 1.00 94.62 200 VAL A C 1
ATOM 1650 O O . VAL A 1 200 ? -1.215 -4.457 0.745 1.00 94.62 200 VAL A O 1
ATOM 1653 N N . ALA A 1 201 ? -2.378 -2.566 0.999 1.00 96.12 201 ALA A N 1
ATOM 1654 C CA . ALA A 1 201 ? -1.744 -2.244 2.279 1.00 96.12 201 ALA A CA 1
ATOM 1655 C C . ALA A 1 201 ? -2.227 -3.174 3.414 1.00 96.12 201 ALA A C 1
ATOM 1657 O O . ALA A 1 201 ? -1.439 -3.544 4.284 1.00 96.12 201 ALA A O 1
ATOM 1658 N N . ALA A 1 202 ? -3.497 -3.588 3.391 1.00 95.38 202 ALA A N 1
ATOM 1659 C CA . ALA A 1 202 ? -4.088 -4.489 4.381 1.00 95.38 202 ALA A CA 1
ATOM 1660 C C . ALA A 1 202 ? -3.524 -5.909 4.278 1.00 95.38 202 ALA A C 1
ATOM 1662 O O . ALA A 1 202 ? -3.117 -6.478 5.292 1.00 95.38 202 ALA A O 1
ATOM 1663 N N . THR A 1 203 ? -3.403 -6.450 3.063 1.00 93.94 203 THR A N 1
ATOM 1664 C CA . THR A 1 203 ? -2.784 -7.764 2.844 1.00 93.94 203 THR A CA 1
ATOM 1665 C C . THR A 1 203 ? -1.318 -7.764 3.269 1.00 93.94 203 THR A C 1
ATOM 1667 O O . THR A 1 203 ? -0.852 -8.733 3.866 1.00 93.94 203 THR A O 1
ATOM 1670 N N . ARG A 1 204 ? -0.591 -6.652 3.073 1.00 93.75 204 ARG A N 1
ATOM 1671 C CA . ARG A 1 204 ? 0.769 -6.488 3.615 1.00 93.75 204 ARG A CA 1
ATOM 1672 C C . ARG A 1 204 ? 0.811 -6.539 5.146 1.00 93.75 204 ARG A C 1
ATOM 1674 O O . ARG A 1 204 ? 1.786 -7.044 5.695 1.00 93.75 204 ARG A O 1
ATOM 1681 N N . ALA A 1 205 ? -0.220 -6.042 5.824 1.00 94.44 205 ALA A N 1
ATOM 1682 C CA . ALA A 1 205 ? -0.356 -6.129 7.277 1.00 94.44 205 ALA A CA 1
ATOM 1683 C C . ALA A 1 205 ? -0.872 -7.501 7.767 1.00 94.44 205 ALA A C 1
ATOM 1685 O O . ALA A 1 205 ? -1.052 -7.683 8.969 1.00 94.44 205 ALA A O 1
ATOM 1686 N N . GLY A 1 206 ? -1.118 -8.465 6.869 1.00 93.38 206 GLY A N 1
ATOM 1687 C CA . GLY A 1 206 ? -1.679 -9.772 7.225 1.00 93.38 206 GLY A CA 1
ATOM 1688 C C . GLY A 1 206 ? -3.156 -9.708 7.629 1.00 93.38 206 GLY A C 1
ATOM 1689 O O . GLY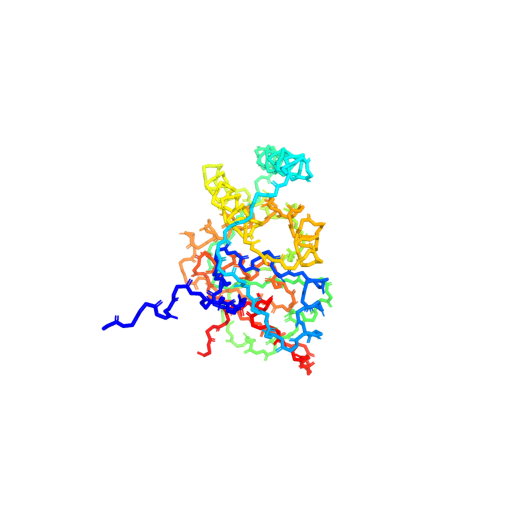 A 1 206 ? -3.619 -10.515 8.440 1.00 93.38 206 GLY A O 1
ATOM 1690 N N . ILE A 1 207 ? -3.889 -8.718 7.115 1.00 94.81 207 ILE A N 1
ATOM 1691 C CA . ILE A 1 207 ? -5.339 -8.612 7.276 1.00 94.81 207 ILE A CA 1
ATOM 1692 C C . ILE A 1 207 ? -6.016 -9.273 6.078 1.00 94.81 207 ILE A C 1
ATOM 1694 O O . ILE A 1 207 ? -5.665 -9.002 4.929 1.00 94.81 207 ILE A O 1
ATOM 1698 N N . GLU A 1 208 ? -7.002 -10.122 6.360 1.00 93.31 208 GLU A N 1
ATOM 1699 C CA . GLU A 1 208 ? -7.873 -10.691 5.338 1.00 93.31 208 GLU A CA 1
ATOM 1700 C C . GLU A 1 208 ? -8.739 -9.583 4.733 1.00 93.31 208 GLU A C 1
ATOM 1702 O O . GLU A 1 208 ? -9.381 -8.813 5.453 1.00 93.31 208 GLU A O 1
ATOM 1707 N N . THR A 1 209 ? -8.753 -9.499 3.406 1.00 91.81 209 THR A N 1
ATOM 1708 C CA . THR A 1 209 ? -9.563 -8.530 2.666 1.00 91.81 209 THR A CA 1
ATOM 1709 C C . THR A 1 209 ? -10.616 -9.253 1.842 1.00 91.81 209 THR A C 1
ATOM 1711 O O . THR A 1 209 ? -10.294 -10.232 1.179 1.00 91.81 209 THR A O 1
ATOM 1714 N N . VAL A 1 210 ? -11.839 -8.739 1.827 1.00 89.75 210 VAL A N 1
ATOM 1715 C CA . VAL A 1 210 ? -12.972 -9.235 1.047 1.00 89.75 210 VAL A CA 1
ATOM 1716 C C . VAL A 1 210 ? -13.414 -8.132 0.093 1.00 89.75 210 VAL A C 1
ATOM 1718 O O . VAL A 1 210 ? -13.762 -7.025 0.515 1.00 89.75 210 VAL A O 1
ATOM 1721 N N . TYR A 1 211 ? -13.391 -8.437 -1.201 1.00 87.75 211 TYR A N 1
ATOM 1722 C CA . TYR A 1 211 ? -13.867 -7.538 -2.244 1.00 87.75 211 TYR A CA 1
ATOM 1723 C C . TYR A 1 211 ? -15.348 -7.779 -2.529 1.00 87.75 211 TYR A C 1
ATOM 1725 O O . TYR A 1 211 ? -15.740 -8.880 -2.909 1.00 87.75 211 TYR A O 1
ATOM 1733 N N . LEU A 1 212 ? -16.166 -6.745 -2.353 1.00 85.50 212 LEU A N 1
ATOM 1734 C CA . LEU A 1 212 ? -17.614 -6.808 -2.535 1.00 85.50 212 LEU A CA 1
ATOM 1735 C C . LEU A 1 212 ? -18.010 -6.288 -3.919 1.00 85.50 212 LEU A C 1
ATOM 1737 O O . LEU A 1 212 ? -18.470 -5.162 -4.024 1.00 85.50 212 LEU A O 1
ATOM 1741 N N . ALA A 1 213 ? -17.835 -7.080 -4.976 1.00 76.69 213 ALA A N 1
ATOM 1742 C CA . ALA A 1 213 ? -18.135 -6.647 -6.347 1.00 76.69 213 ALA A CA 1
ATOM 1743 C C . ALA A 1 213 ? -19.553 -6.043 -6.501 1.00 76.69 213 ALA A C 1
ATOM 1745 O O . ALA A 1 213 ? -20.534 -6.590 -5.990 1.00 76.69 213 ALA A O 1
ATOM 1746 N N . HIS A 1 214 ? -19.662 -4.930 -7.239 1.00 71.75 214 HIS A N 1
ATOM 1747 C CA . HIS A 1 214 ? -20.936 -4.233 -7.516 1.00 71.75 214 HIS A CA 1
ATOM 1748 C C . HIS A 1 214 ? -21.655 -4.755 -8.775 1.00 71.75 214 HIS A C 1
ATOM 1750 O O . HIS A 1 214 ? -22.710 -4.238 -9.137 1.00 71.75 214 HIS A O 1
ATOM 1756 N N . GLY A 1 215 ? -21.118 -5.780 -9.448 1.00 72.69 215 GLY A N 1
ATOM 1757 C CA . GLY A 1 215 ? -21.684 -6.331 -10.681 1.00 72.69 215 GLY A CA 1
ATOM 1758 C C . GLY A 1 215 ? -20.701 -7.216 -11.446 1.00 72.69 215 GLY A C 1
ATOM 1759 O O . GLY A 1 215 ? -19.878 -7.905 -10.846 1.00 72.69 215 GLY A O 1
ATOM 1760 N N . LEU A 1 216 ? -20.806 -7.206 -12.779 1.00 73.50 216 LEU A N 1
ATOM 1761 C CA . LEU A 1 216 ? -19.830 -7.860 -13.652 1.00 73.50 216 LEU A CA 1
ATOM 1762 C C . LEU A 1 216 ? -18.492 -7.122 -13.566 1.00 73.50 216 LEU A C 1
ATOM 1764 O O . LEU A 1 216 ? -18.415 -5.930 -13.855 1.00 73.50 216 LEU A O 1
ATOM 1768 N N . GLU A 1 217 ? -17.450 -7.851 -13.189 1.00 69.12 217 GLU A N 1
ATOM 1769 C CA . GLU A 1 217 ? -16.086 -7.339 -13.140 1.00 69.12 217 GLU A CA 1
ATOM 1770 C C . GLU A 1 217 ? -15.408 -7.499 -14.501 1.00 69.12 217 GLU A C 1
ATOM 1772 O O . GLU A 1 217 ? -15.497 -8.549 -15.146 1.00 69.12 217 GLU A O 1
ATOM 1777 N N . GLU A 1 218 ? -14.692 -6.462 -14.932 1.00 68.31 218 GLU A N 1
ATOM 1778 C CA . GLU A 1 218 ? -13.796 -6.570 -16.079 1.00 68.31 218 GLU A CA 1
ATOM 1779 C C . GLU A 1 218 ? -12.634 -7.525 -15.766 1.00 68.31 218 GLU A C 1
ATOM 1781 O O . GLU A 1 218 ? -12.332 -7.838 -14.612 1.00 68.31 218 GLU A O 1
ATOM 1786 N N . LYS A 1 219 ? -11.944 -7.995 -16.811 1.00 71.38 219 LYS A N 1
ATOM 1787 C CA . LYS A 1 219 ? -10.755 -8.836 -16.651 1.00 71.38 219 LYS A CA 1
ATOM 1788 C C . LYS A 1 219 ? -9.711 -8.103 -15.799 1.00 71.38 219 LYS A C 1
ATOM 1790 O O . LYS A 1 219 ? -9.095 -7.146 -16.257 1.00 71.38 219 LYS A O 1
ATOM 1795 N N . GLN A 1 220 ? -9.482 -8.596 -14.585 1.00 72.19 220 GLN A N 1
ATOM 1796 C CA . GLN A 1 220 ? -8.512 -8.022 -13.655 1.00 72.19 220 GLN A CA 1
ATOM 1797 C C . GLN A 1 220 ? -7.091 -8.533 -13.924 1.00 72.19 220 GLN A C 1
ATOM 1799 O O . GLN A 1 220 ? -6.866 -9.690 -14.293 1.00 72.19 220 GLN A O 1
ATOM 1804 N N . ASN A 1 221 ? -6.105 -7.669 -13.693 1.00 73.25 221 ASN A N 1
ATOM 1805 C CA . ASN A 1 221 ? -4.694 -7.996 -13.849 1.00 73.25 221 ASN A CA 1
ATOM 1806 C C . ASN A 1 221 ? -4.090 -8.486 -12.532 1.00 73.25 221 ASN A C 1
ATOM 1808 O O . ASN A 1 221 ? -4.111 -7.764 -11.537 1.00 73.25 221 ASN A O 1
ATOM 1812 N N . ILE A 1 222 ? -3.462 -9.664 -12.525 1.00 77.69 222 ILE A N 1
ATOM 1813 C CA . ILE A 1 222 ? -2.847 -10.236 -11.313 1.00 77.69 222 ILE A CA 1
ATOM 1814 C C . ILE A 1 222 ? -1.758 -9.339 -10.694 1.00 77.69 222 ILE A C 1
ATOM 1816 O O . ILE A 1 222 ? -1.493 -9.407 -9.491 1.00 77.69 222 ILE A O 1
ATOM 1820 N N . VAL A 1 223 ? -1.141 -8.470 -11.501 1.00 74.00 223 VAL A N 1
ATOM 1821 C CA . VAL A 1 223 ? -0.102 -7.528 -11.069 1.00 74.00 223 VAL A CA 1
ATOM 1822 C C . VAL A 1 223 ? -0.689 -6.341 -10.303 1.00 74.00 223 VAL A C 1
ATOM 1824 O O . VAL A 1 223 ? -0.069 -5.871 -9.350 1.00 74.00 223 VAL A O 1
ATOM 1827 N N . SER A 1 224 ? -1.872 -5.857 -10.688 1.00 68.75 224 SER A N 1
ATOM 1828 C CA . SER A 1 224 ? -2.478 -4.646 -10.117 1.00 68.75 224 SER A CA 1
ATOM 1829 C C . SER A 1 224 ? -3.684 -4.912 -9.216 1.00 68.75 224 SER A C 1
ATOM 1831 O O . SER A 1 224 ? -4.071 -4.023 -8.458 1.00 68.75 224 SER A O 1
ATOM 1833 N N . PHE A 1 225 ? -4.248 -6.119 -9.250 1.00 76.69 225 PHE A N 1
ATOM 1834 C CA . PHE A 1 225 ? -5.326 -6.539 -8.363 1.00 76.69 225 PHE A CA 1
ATOM 1835 C C . PHE A 1 225 ? -4.762 -7.136 -7.058 1.00 76.69 225 PHE A C 1
ATOM 1837 O O . PHE A 1 225 ? -3.681 -7.742 -7.074 1.00 76.69 225 PHE A O 1
ATOM 1844 N N . PRO A 1 226 ? -5.430 -6.964 -5.904 1.00 68.88 226 PRO A N 1
ATOM 1845 C CA . PRO A 1 226 ? -4.961 -7.474 -4.621 1.00 68.88 226 PRO A CA 1
ATOM 1846 C C . PRO A 1 226 ? -4.911 -9.003 -4.638 1.00 68.88 226 PRO A C 1
ATOM 1848 O O . PRO A 1 226 ? -5.646 -9.656 -5.377 1.00 68.88 226 PRO A O 1
ATOM 1851 N N . PHE A 1 227 ? -4.031 -9.582 -3.822 1.00 65.88 227 PHE A N 1
ATOM 1852 C CA . PHE A 1 227 ? -4.067 -11.022 -3.593 1.00 65.88 227 PHE A CA 1
ATOM 1853 C C . PHE A 1 227 ? -5.213 -11.316 -2.630 1.00 65.88 227 PHE A C 1
ATOM 1855 O O . PHE A 1 227 ? -5.102 -11.047 -1.436 1.00 65.88 227 PHE A O 1
ATOM 1862 N N . PHE A 1 228 ? -6.318 -11.813 -3.166 1.00 61.91 228 PHE A N 1
ATOM 1863 C CA . PHE A 1 228 ? -7.372 -12.410 -2.362 1.00 61.91 228 PHE A CA 1
ATOM 1864 C C . PHE A 1 228 ? -7.023 -13.878 -2.138 1.00 61.91 228 PHE A C 1
ATOM 1866 O O . PHE A 1 228 ? -6.549 -14.543 -3.062 1.00 61.91 228 PHE A O 1
ATOM 1873 N N . ASN A 1 229 ? -7.223 -14.369 -0.914 1.00 51.47 229 ASN A N 1
ATOM 1874 C CA . ASN A 1 229 ? -7.255 -15.810 -0.705 1.00 51.47 229 ASN A CA 1
ATOM 1875 C C . ASN A 1 229 ? -8.446 -16.338 -1.515 1.00 51.47 229 ASN A C 1
ATOM 1877 O O . ASN A 1 229 ? -9.549 -15.806 -1.379 1.00 51.47 229 ASN A O 1
ATOM 1881 N N . GLN A 1 230 ? -8.179 -17.292 -2.408 1.00 36.47 230 GLN A N 1
ATOM 1882 C CA . GLN A 1 230 ? -9.223 -18.092 -3.047 1.00 36.47 230 GLN A CA 1
ATOM 1883 C C . GLN A 1 230 ? -9.841 -19.041 -2.025 1.00 36.47 230 GLN A C 1
ATOM 1885 O O . GLN A 1 230 ? -9.081 -19.521 -1.151 1.00 36.47 230 GLN A O 1
#

Sequence (230 aa):
VSDSKLNQGSEINELVNNRNKWLFVNPHISRYLDNRNNSLLIPSGNIWYSPLKVYPRYIYNLLKLAYFLVKQLFSDKTSFQTKSAHILFSTGEGHDLKNYNKFFLDSNVEVIHLEAFNTNQKINLNIVKIKSAFSFFLENLRETSNILKLKLPQELRRKIINHSLPQLAIYSYFCAFLSAIKEQIPNVKIFHTGAIFLSVAATRAGIETVYLAHGLEEKQNIVSFPFFNQ

Organism: NCBI:txid408172

pLDDT: mean 85.21, std 12.66, range [36.47, 98.25]

Secondary structure (DSSP, 8-state):
---TTTTPPEEHHHH--TTTGGGT-SHHHHHHHHTTTT--EE-SSB----GGGTHHHHHHHHHHHHHHHHHHHHS--PPPP-S-SEEEEE-SSSHHHHHHHHHHTT----EEEEETT-HHHHHHT----HHHHHHHHHHHHHHHHHHHHB---HHHHHHIIIIIGGGHHHHHHHHHHHHHHHHH-TT-EEEESS-HHHHHHHHHTT-EEEE---SPPP---TTTS-----